Protein AF-A0A8J6GRJ0-F1 (afdb_monomer)

Mean predicted aligned error: 13.6 Å

Radius of gyration: 22.66 Å; Cα contacts (8 Å, |Δi|>4): 301; chains: 1; bounding box: 60×50×74 Å

pLDDT: mean 73.78, std 29.32, range [21.11, 98.75]

Foldseek 3Di:
DVVVLVVLVVVQLVVLLVPQLVCVLCVVPFDFALCPLVVLEPPDDCPPPDLVPLCLVVLVVLLPDDDPVDPVSVSSNSHSVNSSSVSNLVCLVVCLQPLCVSLDPPSSVVLVVSLVVVCVLQVNPLVVVVVVLVVQVPDPFKAKAFEDQDGLSSVSSVCSSSSVSVRDNRRRYTHCVVPAPLVVVVVVCVVVHDQKDKDKDWQDPRSVVSVCVVVVVVVVVPDDDADDDDDDDDHDDDTTIIIIMDRDDDDDDDDDDDDDDDDYDDDDDDDDDDDDPPHRDPSPDDDDDDDD

InterPro domains:
  IPR006545 EYA domain [TIGR01658] (2-214)
  IPR028472 Protein phosphatase EYA [PTHR10190] (2-216)
  IPR038102 EYA domain superfamily [G3DSA:3.40.50.12350] (1-223)
  IPR042577 EYA domain, metazoan [cd02601] (2-213)

Secondary structure (DSSP, 8-state):
-HHHHHHHHHHHHHHHHHHHS-HHHHSTT--SSTTTTGGG------TT--GGGS-HHHHHHHHT---TT-SHHHHHHHHHHHHHHHHHHHHHHHHTT-HHHHH-HHHHHHHHHHHHHHHHHTTTHHHHHHHHHHHHHT-TT---BEEESS-HHHHHHHHHHTTGGGTS-GGGEEE-TTTHHHHHHHHHHHHH-TTSEEEEE-SSHHHHHHHHHHHHHHHTTS-------------------EEEEE-PPPPPP---------------------TTSSTTSSTT----PPP-

Organism: Microtus ochrogaster (NCBI:txid79684)

Nearest PDB structures (foldseek):
  3geb-assembly3_C  TM=9.955E-01  e=3.106E-21  Homo sapiens
  3hb0-assembly4_D  TM=9.958E-01  e=1.038E-20  Homo sapiens
  3hb1-assembly2_B  TM=9.960E-01  e=2.280E-20  Homo sapiens
  7f8h-assembly1_B  TM=9.872E-01  e=2.812E-20  Homo sapiens
  7f8h-assembly2_A  TM=9.787E-01  e=1.349E-20  Homo sapiens

Solvent-accessible surface area (backbone atoms only — not comparable to full-atom values): 17887 Å² total; per-residue (Å²): 110,68,70,60,55,50,53,53,49,50,52,52,24,51,52,45,12,47,76,71,48,47,30,87,76,36,66,94,69,60,50,48,39,68,63,78,46,51,85,50,42,86,80,70,84,61,93,85,56,58,74,94,74,66,49,54,72,60,25,50,63,43,45,78,49,86,47,103,84,54,70,59,35,47,58,55,28,44,22,55,51,17,50,49,40,51,49,38,52,52,50,47,72,70,25,27,87,38,48,50,71,73,57,33,72,75,52,27,54,55,47,55,52,52,52,53,55,49,39,68,73,48,80,40,50,64,63,53,52,50,51,56,43,50,62,39,69,74,35,95,68,33,53,53,38,37,60,39,73,47,53,36,53,55,43,52,30,42,34,38,77,70,60,44,32,76,56,37,57,68,91,33,42,35,21,16,58,89,63,37,62,47,53,49,51,51,54,50,42,67,72,74,37,84,87,49,46,81,42,84,41,64,50,54,69,66,56,54,51,34,44,49,54,60,55,50,64,58,50,77,79,45,88,88,80,66,48,78,87,85,87,89,80,84,82,90,66,82,77,64,46,50,29,44,40,45,67,79,78,90,81,82,90,82,89,88,58,67,63,88,85,90,87,88,87,83,89,83,91,86,89,84,84,83,96,79,82,75,92,78,83,74,89,84,79,79,90,83,83,79,83,136

Sequence (292 aa):
MAVTLGLRMEEMIFNLADTHLFFNDLEECDQVHIDDVSSDDNGQDLSTYSFATDGFHAAASSANLCLPTGVRGGVDWMRKLAFRYRRVKELYNTYKNNVGGLLGPAKRDAWLQLRAEIEGLTDSWLTNALKSLSIISTRSNCVNVLVTTTQLIPALAKILLYSLGGAFPIENIYSATKIGKESCFERIMQRFGRKVVYVVIGDGVEEEQAAKKNLMNKASNTAPLEGQTDSPFSKDSKGWLMAYFFLPSPPEFLSRGDSQCNTSNGGSQKAMGPAWSCDFEQAQTTTLSFPP

Structure (mmCIF, N/CA/C/O backbone):
data_AF-A0A8J6GRJ0-F1
#
_entry.id   AF-A0A8J6GRJ0-F1
#
loop_
_atom_site.group_PDB
_atom_site.id
_atom_site.type_symbol
_atom_site.label_atom_id
_atom_site.label_alt_id
_atom_site.label_comp_id
_atom_site.label_asym_id
_atom_site.label_entity_id
_atom_site.label_seq_id
_atom_site.pdbx_PDB_ins_code
_atom_site.Cartn_x
_atom_site.Cartn_y
_atom_site.Cartn_z
_atom_site.occupancy
_atom_site.B_iso_or_equiv
_atom_site.auth_seq_id
_atom_site.auth_comp_id
_atom_site.auth_asym_id
_atom_site.auth_atom_id
_atom_site.pdbx_PDB_model_num
ATOM 1 N N . MET A 1 1 ? 17.512 13.773 16.485 1.00 77.56 1 MET A N 1
ATOM 2 C CA . MET A 1 1 ? 17.297 12.312 16.576 1.00 77.56 1 MET A CA 1
ATOM 3 C C . MET A 1 1 ? 16.068 11.898 15.775 1.00 77.56 1 MET A C 1
ATOM 5 O O . MET A 1 1 ? 16.252 11.303 14.727 1.00 77.56 1 MET A O 1
ATOM 9 N N . ALA A 1 2 ? 14.851 12.279 16.178 1.00 80.75 2 ALA A N 1
ATOM 10 C CA . ALA A 1 2 ? 13.609 11.879 15.504 1.00 80.75 2 ALA A CA 1
ATOM 11 C C . ALA A 1 2 ? 13.552 12.141 13.993 1.00 80.75 2 ALA A C 1
ATOM 13 O O . ALA A 1 2 ? 13.331 11.209 13.229 1.00 80.75 2 ALA A O 1
ATOM 14 N N . VAL A 1 3 ? 13.839 13.375 13.561 1.00 85.62 3 VAL A N 1
ATOM 15 C CA . VAL A 1 3 ? 13.886 13.754 12.135 1.00 85.62 3 VAL A CA 1
ATOM 16 C C . VAL A 1 3 ? 14.813 12.822 11.341 1.00 85.62 3 VAL A C 1
ATOM 18 O O . VAL A 1 3 ? 14.471 12.382 10.252 1.00 85.62 3 VAL A O 1
ATOM 21 N N . THR A 1 4 ? 15.954 12.438 11.920 1.00 93.88 4 THR A N 1
ATOM 22 C CA . THR A 1 4 ? 16.915 11.504 11.313 1.00 93.88 4 THR A CA 1
ATOM 23 C C . THR A 1 4 ? 16.351 10.087 11.168 1.00 93.88 4 THR A C 1
ATOM 25 O O . THR A 1 4 ? 16.626 9.431 10.168 1.00 93.88 4 THR A O 1
ATOM 28 N N . LEU A 1 5 ? 15.564 9.60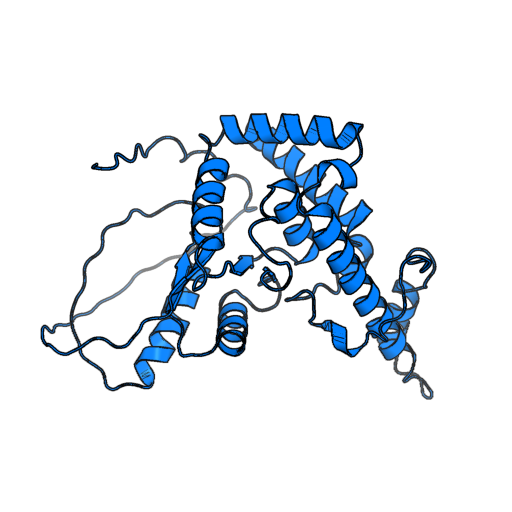1 12.137 1.00 85.31 5 LEU A N 1
ATOM 29 C CA . LEU A 1 5 ? 14.893 8.298 12.030 1.00 85.31 5 LEU A CA 1
ATOM 30 C C . LEU A 1 5 ? 13.742 8.340 11.014 1.00 85.31 5 LEU A C 1
ATOM 32 O O . LEU A 1 5 ? 13.578 7.393 10.249 1.00 85.31 5 LEU A O 1
ATOM 36 N N . GLY A 1 6 ? 12.995 9.448 10.972 1.00 87.19 6 GLY A N 1
ATOM 37 C CA . GLY A 1 6 ? 11.945 9.697 9.984 1.00 87.19 6 GLY A CA 1
ATOM 38 C C . GLY A 1 6 ? 12.484 9.652 8.556 1.00 87.19 6 GLY A C 1
ATOM 39 O O . GLY A 1 6 ? 12.021 8.835 7.768 1.00 87.19 6 GLY A O 1
ATOM 40 N N . LEU A 1 7 ? 13.529 10.437 8.263 1.00 90.12 7 LEU A N 1
ATOM 41 C CA . LEU A 1 7 ? 14.190 10.464 6.951 1.00 90.12 7 LEU A CA 1
ATOM 42 C C . LEU A 1 7 ? 14.753 9.092 6.545 1.00 90.12 7 LEU A C 1
ATOM 44 O O . LEU A 1 7 ? 14.565 8.665 5.412 1.00 90.12 7 LEU A O 1
ATOM 48 N N . ARG A 1 8 ? 15.387 8.358 7.473 1.00 95.81 8 ARG A N 1
ATOM 49 C CA . ARG A 1 8 ? 15.863 6.987 7.203 1.00 95.81 8 ARG A CA 1
ATOM 50 C C . ARG A 1 8 ? 14.713 6.036 6.870 1.00 95.81 8 ARG A C 1
ATOM 52 O O . ARG A 1 8 ? 14.858 5.193 5.994 1.00 95.81 8 ARG A O 1
ATOM 59 N N . MET A 1 9 ? 13.575 6.145 7.557 1.00 96.25 9 MET A N 1
ATOM 60 C CA . MET A 1 9 ? 12.413 5.298 7.271 1.00 96.25 9 MET A CA 1
ATOM 61 C C . MET A 1 9 ? 11.763 5.674 5.937 1.00 96.25 9 MET A C 1
ATOM 63 O O . MET A 1 9 ? 11.415 4.786 5.166 1.00 96.25 9 MET A O 1
ATOM 67 N N . GLU A 1 10 ? 11.647 6.967 5.643 1.00 92.31 10 GLU A N 1
ATOM 68 C CA . GLU A 1 10 ? 11.174 7.493 4.362 1.00 92.31 10 GLU A CA 1
ATOM 69 C C . GLU A 1 10 ? 12.024 6.990 3.187 1.00 92.31 10 GLU A C 1
ATOM 71 O O . GLU A 1 10 ? 11.478 6.431 2.235 1.00 92.31 10 GLU A O 1
ATOM 76 N N . GLU A 1 11 ? 13.353 7.072 3.297 1.00 95.50 11 GLU A N 1
ATOM 77 C CA . GLU A 1 11 ? 14.288 6.509 2.318 1.00 95.50 11 GLU A CA 1
ATOM 78 C C . GLU A 1 11 ? 14.037 5.008 2.102 1.00 95.50 11 GLU A C 1
ATOM 80 O O . GLU A 1 11 ? 13.935 4.554 0.963 1.00 95.50 11 GLU A O 1
ATOM 85 N N . MET A 1 12 ? 13.860 4.226 3.177 1.00 96.38 12 MET A N 1
ATOM 86 C CA . MET A 1 12 ? 13.545 2.796 3.057 1.00 96.38 12 MET A CA 1
ATOM 87 C C . MET A 1 12 ? 12.181 2.528 2.405 1.00 96.38 12 MET A C 1
ATOM 89 O O . MET A 1 12 ? 12.058 1.560 1.653 1.00 96.38 12 MET A O 1
ATOM 93 N N . ILE A 1 13 ? 11.168 3.361 2.672 1.00 96.19 13 ILE A N 1
ATOM 94 C CA . ILE A 1 13 ? 9.824 3.257 2.084 1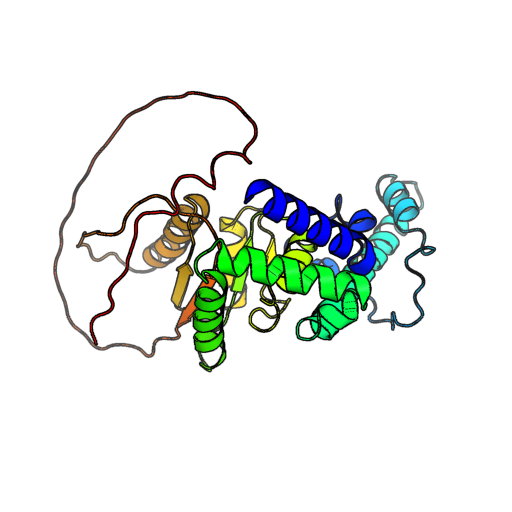.00 96.19 13 ILE A CA 1
ATOM 95 C C . ILE A 1 13 ? 9.890 3.449 0.572 1.00 96.19 13 ILE A C 1
ATOM 97 O O . ILE A 1 13 ? 9.444 2.564 -0.162 1.00 96.19 13 ILE A O 1
ATOM 101 N N . PHE A 1 14 ? 10.466 4.561 0.109 1.00 95.56 14 PHE A N 1
ATOM 102 C CA . PHE A 1 14 ? 10.588 4.836 -1.323 1.00 95.56 14 PHE A CA 1
ATOM 103 C C . PHE A 1 14 ? 11.506 3.820 -2.003 1.00 95.56 14 PHE A C 1
ATOM 105 O O . PHE A 1 14 ? 11.121 3.228 -3.005 1.00 95.56 14 PHE A O 1
ATOM 112 N N . ASN A 1 15 ? 12.644 3.473 -1.393 1.00 97.56 15 ASN A N 1
ATOM 113 C CA . ASN A 1 15 ? 13.550 2.485 -1.970 1.00 97.56 15 ASN A CA 1
ATOM 114 C C . ASN A 1 15 ? 12.907 1.093 -2.136 1.00 97.56 15 ASN A C 1
ATOM 116 O O . ASN A 1 15 ? 13.165 0.424 -3.138 1.00 97.56 15 ASN A O 1
ATOM 120 N N . LEU A 1 16 ? 12.056 0.652 -1.198 1.00 98.06 16 LEU A N 1
ATOM 121 C CA . LEU A 1 16 ? 11.281 -0.587 -1.347 1.00 98.06 16 LEU A CA 1
ATOM 122 C C . LEU A 1 16 ? 10.238 -0.443 -2.466 1.00 98.06 16 LEU A C 1
ATOM 124 O O . LEU A 1 16 ? 10.141 -1.324 -3.324 1.00 98.06 16 LEU A O 1
ATOM 128 N N . ALA A 1 17 ? 9.492 0.665 -2.471 1.00 97.81 17 ALA A N 1
ATOM 129 C CA . ALA A 1 17 ? 8.460 0.961 -3.460 1.00 97.81 17 ALA A CA 1
ATOM 130 C C . ALA A 1 17 ? 9.019 0.959 -4.899 1.00 97.81 17 ALA A C 1
ATOM 132 O O . ALA A 1 17 ? 8.465 0.293 -5.776 1.00 97.81 17 ALA A O 1
ATOM 133 N N . ASP A 1 18 ? 10.162 1.609 -5.117 1.00 96.62 18 ASP A N 1
ATOM 134 C CA . ASP A 1 18 ? 10.867 1.662 -6.398 1.00 96.62 18 ASP A CA 1
ATOM 135 C C . ASP A 1 18 ? 11.445 0.309 -6.811 1.00 96.62 18 ASP A C 1
ATOM 137 O O . ASP A 1 18 ? 11.208 -0.157 -7.924 1.00 96.62 18 ASP A O 1
ATOM 141 N N . THR A 1 19 ? 12.198 -0.336 -5.912 1.00 96.88 19 THR A N 1
ATOM 142 C CA . THR A 1 19 ? 12.963 -1.551 -6.245 1.00 96.88 19 THR A CA 1
ATOM 143 C C . THR A 1 19 ? 12.058 -2.764 -6.472 1.00 96.88 19 THR A C 1
ATOM 145 O O . THR A 1 19 ? 12.403 -3.650 -7.252 1.00 96.88 19 THR A O 1
ATOM 148 N N . HIS A 1 20 ? 10.920 -2.841 -5.771 1.00 97.25 20 HIS A N 1
ATOM 149 C CA . HIS A 1 20 ? 10.102 -4.057 -5.727 1.00 97.25 20 HIS A CA 1
ATOM 150 C C . HIS A 1 20 ? 8.641 -3.866 -6.136 1.00 97.25 20 HIS A C 1
ATOM 152 O O . HIS A 1 20 ? 8.022 -4.841 -6.553 1.00 97.25 20 HIS A O 1
ATOM 158 N N . LEU A 1 21 ? 8.067 -2.666 -6.004 1.00 98.38 21 LEU A N 1
ATOM 159 C CA . LEU A 1 21 ? 6.626 -2.439 -6.193 1.00 98.38 21 LEU A CA 1
ATOM 160 C C . LEU A 1 21 ? 6.299 -1.536 -7.394 1.00 98.38 21 LEU A C 1
ATOM 162 O O . LEU A 1 21 ? 5.180 -1.042 -7.496 1.00 98.38 21 LEU A O 1
ATOM 166 N N . PHE A 1 22 ? 7.254 -1.364 -8.315 1.00 98.19 22 PHE A N 1
ATOM 167 C CA . PHE A 1 22 ? 7.100 -0.614 -9.568 1.00 98.19 22 PHE A CA 1
ATOM 168 C C . PHE A 1 22 ? 6.697 0.858 -9.382 1.00 98.19 22 PHE A C 1
ATOM 170 O O . PHE A 1 22 ? 6.011 1.405 -10.239 1.00 98.19 22 PHE A O 1
ATOM 177 N N . PHE A 1 23 ? 7.101 1.520 -8.291 1.00 97.38 23 PHE A N 1
ATOM 178 C CA . PHE A 1 23 ? 6.638 2.887 -8.014 1.00 97.38 23 PHE A CA 1
ATOM 179 C C . PHE A 1 23 ? 6.967 3.887 -9.139 1.00 97.38 23 PHE A C 1
ATOM 181 O O . PHE A 1 23 ? 6.050 4.555 -9.604 1.00 97.38 23 PHE A O 1
ATOM 188 N N . ASN A 1 24 ? 8.189 3.864 -9.689 1.00 95.56 24 ASN A N 1
ATOM 189 C CA . ASN A 1 24 ? 8.568 4.625 -10.899 1.00 95.56 24 ASN A CA 1
ATOM 190 C C . ASN A 1 24 ? 7.645 4.421 -12.123 1.00 95.56 24 ASN A C 1
ATOM 192 O O . ASN A 1 24 ? 7.542 5.309 -12.964 1.00 95.56 24 ASN A O 1
ATOM 196 N N . ASP A 1 25 ? 6.999 3.258 -12.262 1.00 96.12 25 ASP A N 1
ATOM 197 C CA . ASP A 1 25 ? 6.025 3.014 -13.336 1.00 96.12 25 ASP A CA 1
ATOM 198 C C . ASP A 1 25 ? 4.607 3.451 -12.919 1.00 96.12 25 ASP A C 1
ATOM 200 O O . ASP A 1 25 ? 3.805 3.853 -13.758 1.00 96.12 25 ASP A O 1
ATOM 204 N N . LEU A 1 26 ? 4.273 3.340 -11.631 1.00 97.19 26 LEU A N 1
ATOM 205 C CA . LEU A 1 26 ? 2.904 3.445 -11.123 1.00 97.19 26 LEU A CA 1
ATOM 206 C C . LEU A 1 26 ? 2.531 4.811 -10.526 1.00 97.19 26 LEU A C 1
ATOM 208 O O . LEU A 1 26 ? 1.342 5.063 -10.356 1.00 97.19 26 LEU A O 1
ATOM 212 N N . GLU A 1 27 ? 3.488 5.695 -10.235 1.00 94.31 27 GLU A N 1
ATOM 213 C CA . GLU A 1 27 ? 3.253 6.988 -9.568 1.00 94.31 27 GLU A CA 1
ATOM 214 C C . GLU A 1 27 ? 2.177 7.844 -10.268 1.00 94.31 27 GLU A C 1
ATOM 216 O O . GLU A 1 27 ? 1.188 8.251 -9.652 1.00 94.31 27 GLU A O 1
ATOM 221 N N . GLU A 1 28 ? 2.298 8.064 -11.581 1.00 91.38 28 GLU A N 1
ATOM 222 C CA . GLU A 1 28 ? 1.322 8.867 -12.337 1.00 91.38 28 GLU A CA 1
ATOM 223 C C . GLU A 1 28 ? -0.041 8.157 -12.488 1.00 91.38 28 GLU A C 1
ATOM 225 O O . GLU A 1 28 ? -1.096 8.797 -12.563 1.00 91.38 28 GLU A O 1
ATOM 230 N N . CYS A 1 29 ? -0.053 6.820 -12.467 1.00 94.12 29 CYS A N 1
ATOM 231 C CA . CYS A 1 29 ? -1.238 5.987 -12.691 1.00 94.12 29 CYS A CA 1
ATOM 232 C C . CYS A 1 29 ? -1.758 5.268 -11.428 1.00 94.12 29 CYS A C 1
ATOM 234 O O . CYS A 1 29 ? -2.495 4.288 -11.544 1.00 94.12 29 CYS A O 1
ATOM 236 N N . ASP A 1 30 ? -1.459 5.816 -10.240 1.00 94.44 30 ASP A N 1
ATOM 237 C CA . ASP A 1 30 ? -1.843 5.262 -8.931 1.00 94.44 30 ASP A CA 1
ATOM 238 C C . ASP A 1 30 ? -3.345 4.925 -8.812 1.00 94.44 30 ASP A C 1
ATOM 240 O O . ASP A 1 30 ? -4.201 5.622 -9.371 1.00 94.44 30 ASP A O 1
ATOM 244 N N . GLN A 1 31 ? -3.669 3.871 -8.064 1.00 98.00 31 GLN A N 1
ATOM 245 C CA . GLN A 1 31 ? -5.015 3.304 -7.942 1.00 98.00 31 GLN A CA 1
ATOM 246 C C . GLN A 1 31 ? -5.522 3.388 -6.504 1.00 98.00 31 GLN A C 1
ATOM 248 O O . GLN A 1 31 ? -4.753 3.350 -5.549 1.00 98.00 31 GLN A O 1
ATOM 253 N N . VAL A 1 32 ? -6.842 3.460 -6.329 1.00 98.25 32 VAL A N 1
ATOM 254 C CA . VAL A 1 32 ? -7.454 3.520 -4.992 1.00 98.25 32 VAL A CA 1
ATOM 255 C C . VAL A 1 32 ? -7.374 2.162 -4.294 1.00 98.25 32 VAL A C 1
ATOM 257 O O . VAL A 1 32 ? -7.181 2.103 -3.080 1.00 98.25 32 VAL A O 1
ATOM 260 N N . HIS A 1 33 ? -7.519 1.066 -5.035 1.00 98.69 33 HIS A N 1
ATOM 261 C CA . HIS A 1 33 ? -7.511 -0.299 -4.514 1.00 98.69 33 HIS A CA 1
ATOM 262 C C . HIS A 1 33 ? -6.753 -1.248 -5.451 1.00 98.69 33 HIS A C 1
ATOM 264 O O . HIS A 1 33 ? -6.705 -1.037 -6.661 1.00 98.69 33 HIS A O 1
ATOM 270 N N . ILE A 1 34 ? -6.155 -2.300 -4.882 1.00 98.56 34 ILE A N 1
ATOM 271 C CA . ILE A 1 34 ? -5.234 -3.214 -5.582 1.00 98.56 34 ILE A CA 1
ATOM 272 C C . ILE A 1 34 ? -5.855 -3.914 -6.804 1.00 98.56 34 ILE A C 1
ATOM 274 O O . ILE A 1 34 ? -5.136 -4.262 -7.736 1.00 98.56 34 ILE A O 1
ATOM 278 N N . ASP A 1 35 ? -7.177 -4.108 -6.806 1.00 98.38 35 ASP A N 1
ATOM 279 C CA . ASP A 1 35 ? -7.903 -4.830 -7.853 1.00 98.38 35 ASP A CA 1
ATOM 280 C C . ASP A 1 35 ? -8.638 -3.901 -8.843 1.00 98.38 35 ASP A C 1
ATOM 282 O O . ASP A 1 35 ? -9.345 -4.400 -9.719 1.00 98.38 35 ASP A O 1
ATOM 286 N N . ASP A 1 36 ? -8.474 -2.572 -8.756 1.00 98.31 36 ASP A N 1
ATOM 287 C CA . ASP A 1 36 ? -9.245 -1.595 -9.557 1.00 98.31 36 ASP A CA 1
ATOM 288 C C . ASP A 1 36 ? -9.048 -1.724 -11.079 1.00 98.31 36 ASP A C 1
ATOM 290 O O . ASP A 1 36 ? -9.944 -1.377 -11.845 1.00 98.31 36 ASP A O 1
ATOM 294 N N . VAL A 1 37 ? -7.913 -2.276 -11.516 1.00 97.62 37 VAL A N 1
ATOM 295 C CA . VAL A 1 37 ? -7.572 -2.536 -12.932 1.00 97.62 37 VAL A CA 1
ATOM 296 C C . VAL A 1 37 ? -7.562 -4.031 -13.285 1.00 97.62 37 VAL A C 1
ATOM 298 O O . VAL A 1 37 ? -7.103 -4.426 -14.354 1.00 97.62 37 VAL A O 1
ATOM 301 N N . SER A 1 38 ? -8.050 -4.897 -12.390 1.00 97.00 38 SER A N 1
ATOM 302 C CA . SER A 1 38 ? -7.989 -6.360 -12.567 1.00 97.00 38 SER A CA 1
ATOM 303 C C . SER A 1 38 ? -8.813 -6.893 -13.750 1.00 97.00 38 SER A C 1
ATOM 305 O O . SER A 1 38 ? -8.545 -7.996 -14.222 1.00 97.00 38 SER A O 1
ATOM 307 N N . SER A 1 39 ? -9.768 -6.114 -14.270 1.00 96.94 39 SER A N 1
ATOM 308 C CA . SER A 1 39 ? -10.573 -6.436 -15.460 1.00 96.94 39 SER A CA 1
ATOM 309 C C . SER A 1 39 ? -9.773 -6.554 -16.757 1.00 96.94 39 SER A C 1
ATOM 311 O O . SER A 1 39 ? -10.209 -7.239 -17.682 1.00 96.94 39 SER A O 1
ATOM 313 N N . ASP A 1 40 ? -8.628 -5.880 -16.838 1.00 96.50 40 ASP A N 1
ATOM 314 C CA . ASP A 1 40 ? -7.794 -5.801 -18.041 1.00 96.50 40 ASP A CA 1
ATOM 315 C C . ASP A 1 40 ? -6.688 -6.874 -18.060 1.00 96.50 40 ASP A C 1
ATOM 317 O O . ASP A 1 40 ? -5.993 -7.067 -19.069 1.00 96.50 40 ASP A O 1
ATOM 321 N N . ASP A 1 41 ? -6.554 -7.612 -16.954 1.00 95.88 41 ASP A N 1
ATOM 322 C CA . ASP A 1 41 ? -5.659 -8.751 -16.806 1.00 95.88 41 ASP A CA 1
ATOM 323 C C . ASP A 1 41 ? -6.218 -9.999 -17.514 1.00 95.88 41 ASP A C 1
ATOM 325 O O . ASP A 1 41 ? -7.402 -10.322 -17.428 1.00 95.88 41 ASP A O 1
ATOM 329 N N . ASN A 1 42 ? -5.353 -10.741 -18.205 1.00 95.75 42 ASN A N 1
ATOM 330 C CA . ASN A 1 42 ? -5.709 -11.998 -18.869 1.00 95.75 42 ASN A CA 1
ATOM 331 C C . ASN A 1 42 ? -5.387 -13.249 -18.026 1.00 95.75 42 ASN A C 1
ATOM 333 O O . ASN A 1 42 ? -5.547 -14.366 -18.517 1.00 95.75 42 ASN A O 1
ATOM 337 N N . GLY A 1 43 ? -4.893 -13.079 -16.797 1.00 95.38 43 GLY A N 1
ATOM 338 C CA . GLY A 1 43 ? -4.520 -14.164 -15.892 1.00 95.38 43 GLY A CA 1
ATOM 339 C C . GLY A 1 43 ? -3.246 -14.918 -16.283 1.00 95.38 43 GLY A C 1
ATOM 340 O O . GLY A 1 43 ? -3.000 -15.989 -15.732 1.00 95.38 43 GLY A O 1
ATOM 341 N N . GLN A 1 44 ? -2.431 -14.405 -17.217 1.00 96.25 44 GLN A N 1
ATOM 342 C CA . GLN A 1 44 ? -1.188 -15.081 -17.603 1.00 96.25 44 GLN A CA 1
ATOM 343 C C . GLN A 1 44 ? -0.200 -15.165 -16.432 1.00 96.25 44 GLN A C 1
ATOM 345 O O . GLN A 1 44 ? -0.142 -14.262 -15.590 1.00 96.25 44 GLN A O 1
ATOM 350 N N . ASP A 1 45 ? 0.618 -16.215 -16.402 1.00 95.12 45 ASP A N 1
ATOM 351 C CA . ASP A 1 45 ? 1.726 -16.293 -15.453 1.00 95.12 45 ASP A CA 1
ATOM 352 C C . ASP A 1 45 ? 2.720 -15.139 -15.683 1.00 95.12 45 ASP A C 1
ATOM 354 O O . ASP A 1 45 ? 3.070 -14.809 -16.818 1.00 95.12 45 ASP A O 1
ATOM 358 N N . LEU A 1 46 ? 3.153 -14.515 -14.587 1.00 96.25 46 LEU A N 1
ATOM 359 C CA . LEU A 1 46 ? 4.098 -13.400 -14.583 1.00 96.25 46 LEU A CA 1
ATOM 360 C C . LEU A 1 46 ? 5.501 -13.824 -14.121 1.00 96.25 46 LEU A C 1
ATOM 362 O O . LEU A 1 46 ? 6.400 -12.985 -14.104 1.00 96.25 46 LEU A O 1
ATOM 366 N N . SER A 1 47 ? 5.724 -15.105 -13.789 1.00 92.75 47 SER A N 1
ATOM 367 C CA . SER A 1 47 ? 7.024 -15.603 -13.309 1.00 92.75 47 SER A CA 1
ATOM 368 C C . SER A 1 47 ? 8.176 -15.373 -14.299 1.00 92.75 47 SER A C 1
ATOM 370 O O . SER A 1 47 ? 9.299 -15.090 -13.881 1.00 92.75 47 SER A O 1
ATOM 372 N N . THR A 1 48 ? 7.888 -15.420 -15.605 1.00 94.62 48 THR A N 1
ATOM 373 C CA . THR A 1 48 ? 8.838 -15.159 -16.700 1.00 94.62 48 THR A CA 1
ATOM 374 C C . THR A 1 48 ? 8.568 -13.844 -17.443 1.00 94.62 48 THR A C 1
ATOM 376 O O . THR A 1 48 ? 9.140 -13.613 -18.509 1.00 94.62 48 THR A O 1
ATOM 379 N N . TYR A 1 49 ? 7.675 -12.985 -16.939 1.00 96.94 49 TYR A N 1
ATOM 380 C CA . TYR A 1 49 ? 7.301 -11.740 -17.614 1.00 96.94 49 TYR A CA 1
ATOM 381 C C . TYR A 1 49 ? 8.334 -10.630 -17.364 1.00 96.94 49 TYR A C 1
ATOM 383 O O . TYR A 1 49 ? 8.638 -10.282 -16.223 1.00 96.94 49 TYR A O 1
ATOM 391 N N . SER A 1 50 ? 8.866 -10.040 -18.438 1.00 96.00 50 SER A N 1
ATOM 392 C CA . SER A 1 50 ? 9.927 -9.027 -18.355 1.00 96.00 50 SER A CA 1
ATOM 393 C C . SER A 1 50 ? 9.368 -7.601 -18.300 1.00 96.00 50 SER A C 1
ATOM 395 O O . SER A 1 50 ? 9.332 -6.891 -19.307 1.00 96.00 50 SER A O 1
ATOM 397 N N . PHE A 1 51 ? 8.965 -7.165 -17.103 1.00 96.69 51 PHE A N 1
ATOM 398 C CA . PHE A 1 51 ? 8.448 -5.810 -16.844 1.00 96.69 51 PHE A CA 1
ATOM 399 C C . PHE A 1 51 ? 9.382 -4.691 -17.333 1.00 96.69 51 PHE A C 1
ATOM 401 O O . PHE A 1 51 ? 8.912 -3.702 -17.882 1.00 96.69 51 PHE A O 1
ATOM 408 N N . ALA A 1 52 ? 10.702 -4.863 -17.197 1.00 94.25 52 ALA A N 1
ATOM 409 C CA . ALA A 1 52 ? 11.694 -3.856 -17.586 1.00 94.25 52 ALA A CA 1
ATOM 410 C C . ALA A 1 52 ? 11.773 -3.600 -19.106 1.00 94.25 52 ALA A C 1
ATOM 412 O O . ALA A 1 52 ? 12.345 -2.602 -19.536 1.00 94.25 52 ALA A O 1
ATOM 413 N N . THR A 1 53 ? 11.228 -4.502 -19.930 1.00 95.06 53 THR A N 1
ATOM 414 C CA . THR A 1 53 ? 11.307 -4.436 -21.401 1.00 95.06 53 THR A CA 1
ATOM 415 C C . THR A 1 53 ? 9.941 -4.526 -22.080 1.00 95.06 53 THR A C 1
ATOM 417 O O . THR A 1 53 ? 9.879 -4.670 -23.298 1.00 95.06 53 THR A O 1
ATOM 420 N N . ASP A 1 54 ? 8.838 -4.455 -21.330 1.00 94.44 54 ASP A N 1
ATOM 421 C CA . ASP A 1 54 ? 7.490 -4.612 -21.892 1.00 94.44 54 ASP A CA 1
ATOM 422 C C . ASP A 1 54 ? 6.960 -3.367 -22.625 1.00 94.44 54 ASP A C 1
ATOM 424 O O . ASP A 1 54 ? 5.897 -3.408 -23.251 1.00 94.44 54 ASP A O 1
ATOM 428 N N . GLY A 1 55 ? 7.702 -2.258 -22.577 1.00 92.38 55 GLY A N 1
ATOM 429 C CA . GLY A 1 55 ? 7.355 -1.015 -23.259 1.00 92.38 55 GLY A CA 1
ATOM 430 C C . GLY A 1 55 ? 6.162 -0.283 -22.640 1.00 92.38 55 GLY A C 1
ATOM 431 O O . GLY A 1 55 ? 5.491 0.460 -23.351 1.00 92.38 55 GLY A O 1
ATOM 432 N N . PHE A 1 56 ? 5.877 -0.481 -21.348 1.00 92.69 56 PHE A N 1
ATOM 433 C CA . PHE A 1 56 ? 4.780 0.176 -20.628 1.00 92.69 56 PHE A CA 1
ATOM 434 C C . PHE A 1 56 ? 4.693 1.697 -20.861 1.00 92.69 56 PHE A C 1
ATOM 436 O O . PHE A 1 56 ? 3.655 2.185 -21.305 1.00 92.69 56 PHE A O 1
ATOM 443 N N . HIS A 1 57 ? 5.794 2.433 -20.683 1.00 87.00 57 HIS A N 1
ATOM 444 C CA . HIS A 1 57 ? 5.847 3.891 -20.902 1.00 87.00 57 HIS A CA 1
ATOM 445 C C . HIS A 1 57 ? 5.607 4.313 -22.364 1.00 87.00 57 HIS A C 1
ATOM 447 O O . HIS A 1 57 ? 4.995 5.350 -22.635 1.00 87.00 57 HIS A O 1
ATOM 453 N N .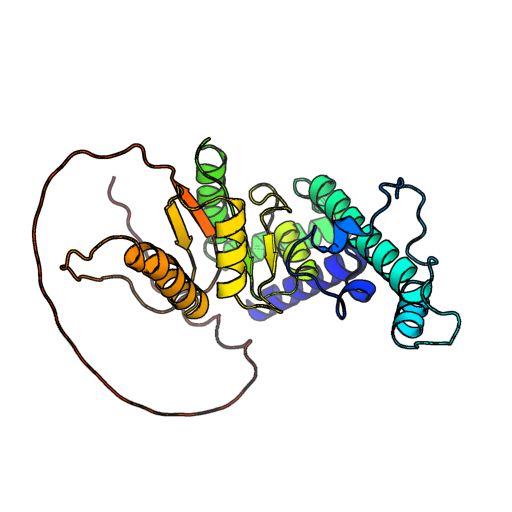 ALA A 1 58 ? 6.025 3.489 -23.330 1.00 79.62 58 ALA A N 1
ATOM 454 C CA . ALA A 1 58 ? 5.743 3.717 -24.751 1.00 79.62 58 ALA A CA 1
ATOM 455 C C . ALA A 1 58 ? 4.263 3.445 -25.089 1.00 79.62 58 ALA A C 1
ATOM 457 O O . ALA A 1 58 ? 3.654 4.162 -25.884 1.00 79.62 58 ALA A O 1
ATOM 458 N N . ALA A 1 59 ? 3.654 2.445 -24.443 1.00 70.50 59 ALA A N 1
ATOM 459 C CA . ALA A 1 59 ? 2.222 2.193 -24.555 1.00 70.50 59 ALA A CA 1
ATOM 460 C C . ALA A 1 59 ? 1.407 3.357 -23.956 1.00 70.50 59 ALA A C 1
ATOM 462 O O . ALA A 1 59 ? 0.458 3.808 -24.598 1.00 70.50 59 ALA A O 1
ATOM 463 N N . ALA A 1 60 ? 1.832 3.915 -22.814 1.00 72.75 60 ALA A N 1
ATOM 464 C CA . ALA A 1 60 ? 1.201 5.071 -22.166 1.00 72.75 60 ALA A CA 1
ATOM 465 C C . ALA A 1 60 ? 1.153 6.304 -23.086 1.00 72.75 60 ALA A C 1
ATOM 467 O O . ALA A 1 60 ? 0.097 6.898 -23.302 1.00 72.75 60 ALA A O 1
ATOM 468 N N . SER A 1 61 ? 2.283 6.646 -23.710 1.00 67.25 61 SER A N 1
ATOM 469 C CA . SER A 1 61 ? 2.359 7.774 -24.650 1.00 67.25 61 SER A CA 1
ATOM 470 C C . SER A 1 61 ? 1.519 7.545 -25.916 1.00 67.25 61 SER A C 1
ATOM 472 O O . SER A 1 61 ? 0.946 8.497 -26.447 1.00 67.25 61 SER A O 1
ATOM 474 N N . SER A 1 62 ? 1.348 6.292 -26.357 1.00 58.84 62 SER A N 1
ATOM 475 C CA . SER A 1 62 ? 0.433 5.942 -27.456 1.00 58.84 62 SER A CA 1
ATOM 476 C C . SER A 1 62 ? -1.057 5.947 -27.071 1.00 58.84 62 SER A C 1
ATOM 478 O O . SER A 1 62 ? -1.904 6.143 -27.941 1.00 58.84 62 SER A O 1
ATOM 480 N N . ALA A 1 63 ? -1.398 5.768 -25.789 1.00 57.88 63 ALA A N 1
ATOM 481 C CA . ALA A 1 63 ? -2.783 5.765 -25.311 1.00 57.88 63 ALA A CA 1
ATOM 482 C C . ALA A 1 63 ? -3.439 7.156 -25.394 1.00 57.88 63 ALA A C 1
ATOM 484 O O . ALA A 1 63 ? -4.642 7.255 -25.630 1.00 57.88 63 ALA A O 1
ATOM 485 N N . ASN A 1 64 ? -2.640 8.223 -25.292 1.00 54.03 64 ASN A N 1
ATOM 486 C CA . ASN A 1 64 ? -3.092 9.610 -25.433 1.00 54.03 64 ASN A CA 1
ATOM 487 C C . ASN A 1 64 ? -3.294 10.059 -26.897 1.00 54.03 64 ASN A C 1
ATOM 489 O O . ASN A 1 64 ? -3.752 11.178 -27.128 1.00 54.03 64 ASN A O 1
ATOM 493 N N . LEU A 1 65 ? -2.946 9.231 -27.894 1.00 47.56 65 LEU A N 1
ATOM 494 C CA . LEU A 1 65 ? -2.910 9.629 -29.304 1.00 47.56 65 LEU A CA 1
ATOM 495 C C . LEU A 1 65 ? -3.892 8.810 -30.160 1.00 47.56 65 LEU A C 1
ATOM 497 O O . LEU A 1 65 ? -3.564 7.762 -30.718 1.00 47.56 65 LEU A O 1
ATOM 501 N N . CYS A 1 66 ? -5.115 9.324 -30.293 1.00 42.84 66 CYS A N 1
ATOM 502 C CA . CYS A 1 66 ? -6.207 8.737 -31.073 1.00 42.84 66 CYS A CA 1
ATOM 503 C C . CYS A 1 66 ? -5.971 8.801 -32.601 1.00 42.84 66 CYS A C 1
ATOM 505 O O . CYS A 1 66 ? -6.572 9.594 -33.325 1.00 42.84 66 CYS A O 1
ATOM 507 N N . LEU A 1 67 ? -5.095 7.930 -33.111 1.00 41.22 67 LEU A N 1
ATOM 508 C CA . LEU A 1 67 ? -4.867 7.728 -34.548 1.00 41.22 67 LEU A CA 1
ATOM 509 C C . LEU A 1 67 ? -5.986 6.901 -35.226 1.00 41.22 67 LEU A C 1
ATOM 511 O O . LEU A 1 67 ? -6.643 6.103 -34.555 1.00 41.22 67 LEU A O 1
ATOM 515 N N . PRO A 1 68 ? -6.171 6.994 -36.565 1.00 40.47 68 PRO A N 1
ATOM 516 C CA . PRO A 1 68 ? -7.333 6.430 -37.280 1.00 40.47 68 PRO A CA 1
ATOM 517 C C . PRO A 1 68 ? -7.461 4.894 -37.293 1.00 40.47 68 PRO A C 1
ATOM 519 O O . PRO A 1 68 ? -8.420 4.355 -37.836 1.00 40.47 68 PRO A O 1
ATOM 522 N N . THR A 1 69 ? -6.498 4.179 -36.710 1.00 48.94 69 THR A N 1
ATOM 523 C CA . THR A 1 69 ? -6.481 2.715 -36.530 1.00 48.94 69 THR A CA 1
ATOM 524 C C . THR A 1 69 ? -6.280 2.312 -35.056 1.00 48.94 69 THR A C 1
ATOM 526 O O . THR A 1 69 ? -6.015 1.148 -34.745 1.00 48.94 69 THR A O 1
ATOM 529 N N . GLY A 1 70 ? -6.343 3.279 -34.134 1.00 49.25 70 GLY A N 1
ATOM 530 C CA . GLY A 1 70 ? -5.761 3.215 -32.793 1.00 49.25 70 GLY A CA 1
ATOM 531 C C . GLY A 1 70 ? -6.732 2.903 -31.655 1.00 49.25 70 GLY A C 1
ATOM 532 O O . GLY A 1 70 ? -6.988 3.762 -30.823 1.00 49.25 70 GLY A O 1
ATOM 533 N N . VAL A 1 71 ? -7.199 1.653 -31.555 1.00 51.44 71 VAL A N 1
ATOM 534 C CA . VAL A 1 71 ? -7.874 1.138 -30.334 1.00 51.44 71 VAL A CA 1
ATOM 535 C C . VAL A 1 71 ? -6.932 0.262 -29.483 1.00 51.44 71 VAL A C 1
ATOM 537 O O . VAL A 1 71 ? -7.189 0.004 -28.313 1.00 51.44 71 VAL A O 1
ATOM 540 N N . ARG A 1 72 ? -5.799 -0.192 -30.042 1.00 58.12 72 ARG A N 1
ATOM 541 C CA . ARG A 1 72 ? -4.916 -1.180 -29.389 1.00 58.12 72 ARG A CA 1
ATOM 542 C C . ARG A 1 72 ? -3.989 -0.613 -28.304 1.00 58.12 72 ARG A C 1
ATOM 544 O O . ARG A 1 72 ? -3.669 -1.355 -27.385 1.00 58.12 72 ARG A O 1
ATOM 551 N N . GLY A 1 73 ? -3.574 0.656 -28.393 1.00 67.56 73 GLY A N 1
ATOM 552 C CA . GLY A 1 73 ? -2.581 1.249 -27.478 1.00 67.56 73 GLY A CA 1
ATOM 553 C C . GLY A 1 73 ? -3.057 1.315 -26.024 1.00 67.56 73 GLY A C 1
ATOM 554 O O . GLY A 1 73 ? -2.396 0.788 -25.135 1.00 67.56 73 GLY A O 1
ATOM 555 N N . GLY A 1 74 ? -4.251 1.873 -25.793 1.00 81.19 74 GLY A N 1
ATOM 556 C CA . GLY A 1 74 ? -4.846 1.950 -24.453 1.00 81.19 74 GLY A CA 1
ATOM 557 C C . GLY A 1 74 ? -5.134 0.577 -23.833 1.00 81.19 74 GLY A C 1
ATOM 558 O O . GLY A 1 74 ? -4.848 0.372 -22.661 1.00 81.19 74 GLY A O 1
ATOM 559 N N . VAL A 1 75 ? -5.625 -0.388 -24.621 1.00 86.19 75 VAL A N 1
ATOM 560 C CA . VAL A 1 75 ? -5.927 -1.752 -24.138 1.00 86.19 75 VAL A CA 1
ATOM 561 C C . VAL A 1 75 ? -4.655 -2.517 -23.745 1.00 86.19 75 VAL A C 1
ATOM 563 O O . VAL A 1 75 ? -4.640 -3.219 -22.737 1.00 86.19 75 VAL A O 1
ATOM 566 N N . ASP A 1 76 ? -3.575 -2.381 -24.518 1.00 88.81 76 ASP A N 1
ATOM 567 C CA . ASP A 1 76 ? -2.277 -2.980 -24.183 1.00 88.81 76 ASP A CA 1
ATOM 568 C C . ASP A 1 76 ? -1.651 -2.319 -22.941 1.00 88.81 76 ASP A C 1
ATOM 570 O O . ASP A 1 76 ? -1.134 -3.011 -22.064 1.00 88.81 76 ASP A O 1
ATOM 574 N N . TRP A 1 77 ? -1.764 -0.992 -22.813 1.00 92.62 77 TRP A N 1
ATOM 575 C CA . TRP A 1 77 ? -1.311 -0.270 -21.623 1.00 92.62 77 TRP A CA 1
ATOM 576 C C . TRP A 1 77 ? -2.080 -0.675 -20.353 1.00 92.62 77 TRP A C 1
ATOM 578 O O . TRP A 1 77 ? -1.449 -1.034 -19.359 1.00 92.62 77 TRP A O 1
ATOM 588 N N . MET A 1 78 ? -3.418 -0.708 -20.399 1.00 95.19 78 MET A N 1
ATOM 589 C CA . MET A 1 78 ? -4.268 -1.130 -19.273 1.00 95.19 78 MET A CA 1
ATOM 590 C C . MET A 1 78 ? -3.932 -2.548 -18.796 1.00 95.19 78 MET A C 1
ATOM 592 O O . MET A 1 78 ? -3.821 -2.795 -17.597 1.00 95.19 78 MET A O 1
ATOM 596 N N . ARG A 1 79 ? -3.668 -3.477 -19.722 1.00 95.44 79 ARG A N 1
ATOM 597 C CA . ARG A 1 79 ? -3.224 -4.833 -19.373 1.00 95.44 79 ARG A CA 1
ATOM 598 C C . ARG A 1 79 ? -1.871 -4.844 -18.655 1.00 95.44 79 ARG A C 1
ATOM 600 O O . ARG A 1 79 ? -1.701 -5.553 -17.666 1.00 95.44 79 ARG A O 1
ATOM 607 N N . LYS A 1 80 ? -0.901 -4.055 -19.125 1.00 96.88 80 LYS A N 1
ATOM 608 C CA . LYS A 1 80 ? 0.431 -3.940 -18.498 1.00 96.88 80 LYS A CA 1
ATOM 609 C C . LYS A 1 80 ? 0.395 -3.234 -17.140 1.00 96.88 80 LYS A C 1
ATOM 611 O O . LYS A 1 80 ? 1.237 -3.526 -16.288 1.00 96.88 80 LYS A O 1
ATOM 616 N N . LEU A 1 81 ? -0.577 -2.343 -16.934 1.00 97.56 81 LEU A N 1
ATOM 617 C CA . LEU A 1 81 ? -0.905 -1.747 -15.640 1.00 97.56 81 LEU A CA 1
ATOM 618 C C . LEU A 1 81 ? -1.461 -2.813 -14.682 1.00 97.56 81 LEU A C 1
ATOM 620 O O . LEU A 1 81 ? -0.960 -2.964 -13.567 1.00 97.56 81 LEU A O 1
ATOM 624 N N . ALA A 1 82 ? -2.425 -3.614 -15.145 1.00 98.19 82 ALA A N 1
ATOM 625 C CA . ALA A 1 82 ? -3.005 -4.713 -14.377 1.00 98.19 82 ALA A CA 1
ATOM 626 C C . ALA A 1 82 ? -1.952 -5.749 -13.944 1.00 98.19 82 ALA A C 1
ATOM 628 O O . ALA A 1 82 ? -1.892 -6.108 -12.767 1.00 98.19 82 ALA A O 1
ATOM 629 N N . PHE A 1 83 ? -1.035 -6.133 -14.842 1.00 98.44 83 PHE A N 1
ATOM 630 C CA . PHE A 1 83 ? 0.078 -7.033 -14.513 1.00 98.44 83 PHE A CA 1
ATOM 631 C C . PHE A 1 83 ? 0.977 -6.501 -13.392 1.00 98.44 83 PHE A C 1
ATOM 633 O O . PHE A 1 83 ? 1.398 -7.274 -12.531 1.00 98.44 83 PHE A O 1
ATOM 640 N N . ARG A 1 84 ? 1.271 -5.193 -13.368 1.00 98.56 84 ARG A N 1
ATOM 641 C CA . ARG A 1 84 ? 2.071 -4.576 -12.297 1.00 98.56 84 ARG A CA 1
ATOM 642 C C . ARG A 1 84 ? 1.339 -4.648 -10.962 1.00 98.56 84 ARG A C 1
ATOM 644 O O . ARG A 1 84 ? 1.920 -5.119 -9.987 1.00 98.56 84 ARG A O 1
ATOM 651 N N . TYR A 1 85 ? 0.056 -4.291 -10.924 1.00 98.69 85 TYR A N 1
ATOM 652 C CA . TYR A 1 85 ? -0.742 -4.375 -9.697 1.00 98.69 85 TYR A CA 1
ATOM 653 C C . TYR A 1 85 ? -0.946 -5.814 -9.203 1.00 98.69 85 TYR A C 1
ATOM 655 O O . TYR A 1 85 ? -0.778 -6.075 -8.009 1.00 98.69 85 TYR A O 1
ATOM 663 N N . ARG A 1 86 ? -1.181 -6.786 -10.094 1.00 98.50 86 ARG A N 1
ATOM 664 C CA . ARG A 1 86 ? -1.194 -8.206 -9.712 1.00 98.50 86 ARG A CA 1
ATOM 665 C C . ARG A 1 86 ? 0.167 -8.667 -9.194 1.00 98.50 86 ARG A C 1
ATOM 667 O O . ARG A 1 86 ? 0.220 -9.354 -8.175 1.00 98.50 86 ARG A O 1
ATOM 674 N N . ARG A 1 87 ? 1.275 -8.244 -9.807 1.00 98.44 87 ARG A N 1
ATOM 675 C CA . ARG A 1 87 ? 2.616 -8.595 -9.321 1.00 98.44 87 ARG A CA 1
ATOM 676 C C . ARG A 1 87 ? 2.921 -7.979 -7.951 1.00 98.44 87 ARG A C 1
ATOM 678 O O . ARG A 1 87 ? 3.486 -8.656 -7.095 1.00 98.44 87 ARG A O 1
ATOM 685 N N . VAL A 1 88 ? 2.483 -6.745 -7.698 1.00 98.75 88 VAL A N 1
ATOM 686 C CA . VAL A 1 88 ? 2.497 -6.122 -6.360 1.00 98.75 88 VAL A CA 1
ATOM 687 C C . VAL A 1 88 ? 1.677 -6.954 -5.368 1.00 98.75 88 VAL A C 1
ATOM 689 O O . VAL A 1 88 ? 2.144 -7.214 -4.257 1.00 98.75 88 VAL A O 1
ATOM 692 N N . LYS A 1 89 ? 0.498 -7.443 -5.774 1.00 98.62 89 LYS A N 1
ATOM 693 C CA . LYS A 1 89 ? -0.372 -8.306 -4.958 1.00 98.62 89 LYS A CA 1
ATOM 694 C C . LYS A 1 89 ? 0.286 -9.640 -4.588 1.00 98.62 89 LYS A C 1
ATOM 696 O O . LYS A 1 89 ? 0.192 -10.074 -3.436 1.00 98.62 89 LYS A O 1
ATOM 701 N N . GLU A 1 90 ? 0.983 -10.269 -5.533 1.00 98.31 90 GLU A N 1
ATOM 702 C CA . GLU A 1 90 ? 1.780 -11.486 -5.325 1.00 98.31 90 GLU A CA 1
ATOM 703 C C . GLU A 1 90 ? 2.945 -11.242 -4.353 1.00 98.31 90 GLU A C 1
ATOM 705 O O . GLU A 1 90 ? 3.108 -11.984 -3.380 1.00 98.31 90 GLU A O 1
ATOM 710 N N . LEU A 1 91 ? 3.735 -10.185 -4.580 1.00 98.31 91 LEU A N 1
ATOM 711 C CA . LEU A 1 91 ? 4.884 -9.831 -3.743 1.00 98.31 91 LEU A CA 1
ATOM 712 C C . LEU A 1 91 ? 4.455 -9.506 -2.311 1.00 98.31 91 LEU A C 1
ATOM 714 O O . LEU A 1 91 ? 5.018 -10.051 -1.362 1.00 98.31 91 LEU A O 1
ATOM 718 N N . TYR A 1 92 ? 3.415 -8.692 -2.137 1.00 98.75 92 TYR A N 1
ATOM 719 C CA . TYR A 1 92 ? 2.877 -8.385 -0.817 1.00 98.75 92 TYR A CA 1
ATOM 720 C C . TYR A 1 92 ? 2.436 -9.654 -0.083 1.00 98.75 92 TYR A C 1
ATOM 722 O O . TYR A 1 92 ? 2.850 -9.887 1.050 1.00 98.75 92 TYR A O 1
ATOM 730 N N . ASN A 1 93 ? 1.637 -10.517 -0.721 1.00 98.50 93 ASN A N 1
ATOM 731 C CA . ASN A 1 93 ? 1.160 -11.740 -0.073 1.00 98.50 93 ASN A CA 1
ATOM 732 C C . ASN A 1 93 ? 2.288 -12.730 0.253 1.00 98.50 93 ASN A C 1
ATOM 734 O O . ASN A 1 93 ? 2.211 -13.398 1.284 1.00 98.50 93 ASN A O 1
ATOM 738 N N . THR A 1 94 ? 3.342 -12.769 -0.564 1.00 98.25 94 THR A N 1
ATOM 739 C CA . THR A 1 94 ? 4.544 -13.585 -0.330 1.00 98.25 94 THR A CA 1
ATOM 740 C C . THR A 1 94 ? 5.377 -13.060 0.845 1.00 98.25 94 THR A C 1
ATOM 742 O O . THR A 1 94 ? 5.850 -13.841 1.670 1.00 98.25 94 THR A O 1
ATOM 745 N N . TYR A 1 95 ? 5.552 -11.738 0.950 1.00 98.38 95 TYR A N 1
ATOM 746 C CA . TYR A 1 95 ? 6.531 -11.128 1.856 1.00 98.38 95 TYR A CA 1
ATOM 747 C C . TYR A 1 95 ? 5.944 -10.400 3.074 1.00 98.38 95 TYR A C 1
ATOM 749 O O . TYR A 1 95 ? 6.715 -10.010 3.948 1.00 98.38 95 TYR A O 1
ATOM 757 N N . LYS A 1 96 ? 4.616 -10.280 3.224 1.00 97.50 96 LYS A N 1
ATOM 758 C CA . LYS A 1 96 ? 3.966 -9.611 4.377 1.00 97.50 96 LYS A CA 1
ATOM 759 C C . LYS A 1 96 ? 4.374 -10.133 5.759 1.00 97.50 96 LYS A C 1
ATOM 761 O O . LYS A 1 96 ? 4.361 -9.368 6.716 1.00 97.50 96 LYS A O 1
ATOM 766 N N . ASN A 1 97 ? 4.798 -11.396 5.838 1.00 96.44 97 ASN A N 1
ATOM 767 C CA . ASN A 1 97 ? 5.323 -12.035 7.052 1.00 96.44 97 ASN A CA 1
ATOM 768 C C . ASN A 1 97 ? 6.849 -12.294 6.998 1.00 96.44 97 ASN A C 1
ATOM 770 O O . ASN A 1 97 ? 7.399 -12.916 7.902 1.00 96.44 97 ASN A O 1
ATOM 774 N N . ASN A 1 98 ? 7.542 -11.855 5.939 1.00 96.19 98 ASN A N 1
ATOM 775 C CA . ASN A 1 98 ? 8.973 -12.095 5.704 1.00 96.19 98 ASN A CA 1
ATOM 776 C C . ASN A 1 98 ? 9.646 -10.919 4.960 1.00 96.19 98 ASN A C 1
ATOM 778 O O . ASN A 1 98 ? 10.364 -11.101 3.977 1.00 96.19 98 ASN A O 1
ATOM 782 N N . VAL A 1 99 ? 9.417 -9.687 5.418 1.00 96.81 99 VAL A N 1
ATOM 783 C CA . VAL A 1 99 ? 9.894 -8.462 4.743 1.00 96.81 99 VAL A CA 1
ATOM 784 C C . VAL A 1 99 ? 11.425 -8.405 4.648 1.00 96.81 99 VAL A C 1
ATOM 786 O O . VAL A 1 99 ? 11.970 -7.963 3.640 1.00 96.81 99 VAL A O 1
ATOM 789 N N . GLY A 1 100 ? 12.140 -8.969 5.628 1.00 96.69 100 GLY A N 1
ATOM 790 C CA . GLY A 1 100 ? 13.597 -9.125 5.562 1.00 96.69 100 GLY A CA 1
ATOM 791 C C . GLY A 1 100 ? 14.088 -10.026 4.417 1.00 96.69 100 GLY A C 1
ATOM 792 O O . GLY A 1 100 ? 15.227 -9.880 3.982 1.00 96.69 100 GLY A O 1
ATOM 793 N N . GLY A 1 101 ? 13.246 -10.934 3.908 1.00 96.62 101 GLY A N 1
ATOM 794 C CA . GLY A 1 101 ? 13.524 -11.728 2.709 1.00 96.62 101 GLY A CA 1
ATOM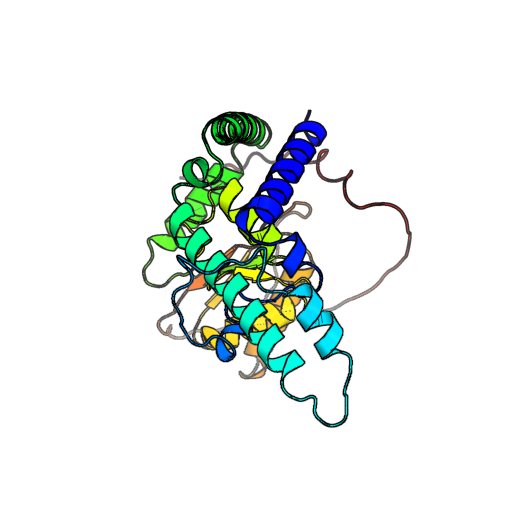 795 C C . GLY A 1 101 ? 13.328 -10.956 1.399 1.00 96.62 101 GLY A C 1
ATOM 796 O O . GLY A 1 101 ? 13.992 -11.276 0.419 1.00 96.62 101 GLY A O 1
ATOM 797 N N . LEU A 1 102 ? 12.465 -9.932 1.387 1.00 96.50 102 LEU A N 1
ATOM 798 C CA . LEU A 1 102 ? 12.284 -9.022 0.247 1.00 96.50 102 LEU A CA 1
ATOM 799 C C . LEU A 1 102 ? 13.441 -8.019 0.151 1.00 96.50 102 LEU A C 1
ATOM 801 O O . LEU A 1 102 ? 14.000 -7.816 -0.921 1.00 96.50 102 LEU A O 1
ATOM 805 N N . LEU A 1 103 ? 13.819 -7.430 1.291 1.00 96.56 103 LEU A N 1
ATOM 806 C CA . LEU A 1 103 ? 14.885 -6.427 1.396 1.00 96.56 103 LEU A CA 1
ATOM 807 C C . LEU A 1 103 ? 16.291 -6.982 1.100 1.00 96.56 103 LEU A C 1
ATOM 809 O O . LEU A 1 103 ? 17.173 -6.238 0.670 1.00 96.56 103 LEU A O 1
ATOM 813 N N . GLY A 1 104 ? 16.514 -8.271 1.367 1.00 95.25 104 GLY A N 1
ATOM 814 C CA . GLY A 1 104 ? 17.838 -8.894 1.351 1.00 95.25 104 GLY A CA 1
ATOM 815 C C . GLY A 1 104 ? 18.685 -8.561 2.596 1.00 95.25 104 GLY A C 1
ATOM 816 O O . GLY A 1 104 ? 18.337 -7.659 3.362 1.00 95.25 104 GLY A O 1
ATOM 817 N N . PRO A 1 105 ? 19.804 -9.280 2.831 1.00 92.88 105 PRO A N 1
ATOM 818 C CA . PRO A 1 105 ? 20.486 -9.291 4.132 1.00 92.88 105 PRO A CA 1
ATOM 819 C C . PRO A 1 105 ? 20.936 -7.912 4.638 1.00 92.88 105 PRO A C 1
ATOM 821 O O . PRO A 1 105 ? 20.559 -7.509 5.733 1.00 92.88 105 PRO A O 1
ATOM 824 N N . ALA A 1 106 ? 21.664 -7.141 3.823 1.00 92.50 106 ALA A N 1
ATOM 825 C CA . ALA A 1 106 ? 22.221 -5.857 4.257 1.00 92.50 106 ALA A CA 1
ATOM 826 C C . ALA A 1 106 ? 21.141 -4.812 4.607 1.00 92.50 106 ALA A C 1
ATOM 828 O O . ALA A 1 106 ? 21.242 -4.123 5.621 1.00 92.50 106 ALA A O 1
ATOM 829 N N . LYS A 1 107 ? 20.076 -4.711 3.796 1.00 95.56 107 LYS A N 1
ATOM 830 C CA . LYS A 1 107 ? 18.954 -3.795 4.068 1.00 95.56 107 LYS A CA 1
ATOM 831 C C . LYS A 1 107 ? 18.081 -4.288 5.226 1.00 95.56 107 LYS A C 1
ATOM 833 O O . LYS A 1 107 ? 17.533 -3.465 5.952 1.00 95.56 107 LYS A O 1
ATOM 838 N N . ARG A 1 108 ? 17.960 -5.607 5.425 1.00 97.50 108 ARG A N 1
ATOM 839 C CA . ARG A 1 108 ? 17.233 -6.208 6.554 1.00 97.50 108 ARG A CA 1
ATOM 840 C C . ARG A 1 108 ? 17.829 -5.793 7.898 1.00 97.50 108 ARG A C 1
ATOM 842 O O . ARG A 1 108 ? 17.063 -5.441 8.788 1.00 97.50 108 ARG A O 1
ATOM 849 N N . ASP A 1 109 ? 19.148 -5.827 8.054 1.00 97.56 109 ASP A N 1
ATOM 850 C CA . ASP A 1 109 ? 19.774 -5.508 9.343 1.00 97.56 109 ASP A CA 1
ATOM 851 C C . ASP A 1 109 ? 19.636 -4.011 9.670 1.00 97.56 109 ASP A C 1
ATOM 853 O O . ASP A 1 109 ? 19.218 -3.651 10.773 1.00 97.56 109 ASP A O 1
ATOM 857 N N . ALA A 1 110 ? 19.848 -3.140 8.675 1.00 97.44 110 ALA A N 1
ATOM 858 C CA . ALA A 1 110 ? 19.597 -1.702 8.795 1.00 97.44 110 ALA A CA 1
ATOM 859 C C . ALA A 1 110 ? 18.123 -1.378 9.116 1.00 97.44 110 ALA A C 1
ATOM 861 O O . ALA A 1 110 ? 17.849 -0.510 9.948 1.00 97.44 110 ALA A O 1
ATOM 862 N N . TRP A 1 111 ? 17.177 -2.102 8.502 1.00 98.12 111 TRP A N 1
ATOM 863 C CA . TRP A 1 111 ? 15.747 -2.013 8.807 1.00 98.12 111 TRP A CA 1
ATOM 864 C C . TRP A 1 111 ? 15.455 -2.409 10.253 1.00 98.12 111 TRP A C 1
ATOM 866 O O . TRP A 1 111 ? 14.833 -1.636 10.974 1.00 98.12 111 TRP A O 1
ATOM 876 N N . LEU A 1 112 ? 15.923 -3.574 10.710 1.00 98.00 112 LEU A N 1
ATOM 877 C CA . LEU A 1 112 ? 15.669 -4.052 12.073 1.00 98.00 112 LEU A CA 1
ATOM 878 C C . LEU A 1 112 ? 16.243 -3.103 13.135 1.00 98.00 112 LEU A C 1
ATOM 880 O O . LEU A 1 112 ? 15.560 -2.818 14.119 1.00 98.00 112 LEU A O 1
ATOM 884 N N . GLN A 1 113 ? 17.440 -2.552 12.909 1.00 98.06 113 GLN A N 1
ATOM 885 C CA . GLN A 1 113 ? 18.015 -1.529 13.784 1.00 98.06 113 GLN A CA 1
ATOM 886 C C . GLN A 1 113 ? 17.149 -0.259 13.813 1.00 98.06 113 GLN A C 1
ATOM 888 O O . GLN A 1 113 ? 16.767 0.202 14.887 1.00 98.06 113 GLN A O 1
ATOM 893 N N . LEU A 1 114 ? 16.789 0.286 12.646 1.00 96.75 114 LEU A N 1
ATOM 894 C CA . LEU A 1 114 ? 15.942 1.479 12.543 1.00 96.75 114 LEU A CA 1
ATOM 895 C C . LEU A 1 114 ? 14.576 1.276 13.219 1.00 96.75 114 LEU A C 1
ATOM 897 O O . LEU A 1 114 ? 14.057 2.180 13.870 1.00 96.75 114 LEU A O 1
ATOM 901 N N . ARG A 1 115 ? 13.996 0.079 13.092 1.00 97.38 115 ARG A N 1
ATOM 902 C CA . ARG A 1 115 ? 12.727 -0.291 13.730 1.00 97.38 115 ARG A CA 1
ATOM 903 C C . ARG A 1 115 ? 12.848 -0.309 15.252 1.00 97.38 115 ARG A C 1
ATOM 905 O O . ARG A 1 115 ? 11.962 0.229 15.906 1.00 97.38 115 ARG A O 1
ATOM 912 N N . ALA A 1 116 ? 13.936 -0.849 15.803 1.00 97.81 116 ALA A N 1
ATOM 913 C CA . ALA A 1 116 ? 14.198 -0.824 17.243 1.00 97.81 116 ALA A CA 1
ATOM 914 C C . ALA A 1 116 ? 14.415 0.607 17.777 1.00 97.81 116 ALA A C 1
ATOM 916 O O . ALA A 1 116 ? 13.874 0.961 18.822 1.00 97.81 116 ALA A O 1
ATOM 917 N N . GLU A 1 117 ? 15.146 1.448 17.037 1.00 96.50 117 GLU A N 1
ATOM 918 C CA . GLU A 1 117 ? 15.353 2.864 17.378 1.00 96.50 117 GLU A CA 1
ATOM 919 C C . GLU A 1 117 ? 14.032 3.658 17.371 1.00 96.50 117 GLU A C 1
ATOM 921 O O . GLU A 1 117 ? 13.787 4.452 18.277 1.00 96.50 117 GLU A O 1
ATOM 926 N N . ILE A 1 118 ? 13.150 3.417 16.392 1.00 92.88 118 ILE A N 1
ATOM 927 C CA . ILE A 1 118 ? 11.811 4.031 16.336 1.00 92.88 118 ILE A CA 1
ATOM 928 C C . ILE A 1 118 ? 10.916 3.531 17.477 1.00 92.88 118 ILE A C 1
ATOM 930 O O . ILE A 1 118 ? 10.225 4.336 18.096 1.00 92.88 118 ILE A O 1
ATOM 934 N N . GLU A 1 119 ? 10.925 2.232 17.784 1.00 90.75 119 GLU A N 1
ATOM 935 C CA . GLU A 1 119 ? 10.096 1.659 18.855 1.00 90.75 119 GLU A CA 1
ATOM 936 C C . GLU A 1 119 ? 10.469 2.236 20.231 1.00 90.75 119 GLU A C 1
ATOM 938 O O . GLU A 1 119 ? 9.587 2.574 21.021 1.00 90.75 119 GLU A O 1
ATOM 943 N N . GLY A 1 120 ? 11.773 2.415 20.484 1.00 92.12 120 GLY A N 1
ATOM 944 C CA . GLY A 1 120 ? 12.288 3.056 21.696 1.00 92.12 120 GLY A CA 1
ATOM 945 C C . GLY A 1 120 ? 12.042 4.568 21.757 1.00 92.12 120 GLY A C 1
ATOM 946 O O . GLY A 1 120 ? 11.889 5.106 22.845 1.00 92.12 120 GLY A O 1
ATOM 947 N N . LEU A 1 121 ? 11.967 5.256 20.611 1.00 91.12 121 LEU A N 1
ATOM 948 C CA . LEU A 1 121 ? 11.631 6.686 20.549 1.00 91.12 121 LEU A CA 1
ATOM 949 C C . LEU A 1 121 ? 10.125 6.961 20.713 1.00 91.12 121 LEU A C 1
ATOM 951 O O . LEU A 1 121 ? 9.743 8.070 21.071 1.00 91.12 121 LEU A O 1
ATOM 955 N N . THR A 1 122 ? 9.275 5.981 20.400 1.00 87.50 122 THR A N 1
ATOM 956 C CA . THR A 1 122 ? 7.806 6.123 20.359 1.00 87.50 122 THR A CA 1
ATOM 957 C C . THR A 1 122 ? 7.099 5.377 21.493 1.00 87.50 122 THR A C 1
ATOM 959 O O . THR A 1 122 ? 5.922 5.046 21.364 1.00 87.50 122 THR A O 1
ATOM 962 N N . ASP A 1 123 ? 7.812 5.070 22.582 1.00 91.69 123 ASP A N 1
ATOM 963 C CA . ASP A 1 123 ? 7.293 4.379 23.774 1.00 91.69 123 ASP A CA 1
ATOM 964 C C . ASP A 1 123 ? 6.445 3.131 23.446 1.00 91.69 123 ASP A C 1
ATOM 966 O O . ASP A 1 123 ? 5.391 2.863 24.027 1.00 91.69 123 ASP A O 1
ATOM 970 N N . SER A 1 124 ? 6.924 2.331 22.486 1.00 89.25 124 SER A N 1
ATOM 971 C CA . SER A 1 124 ? 6.251 1.119 21.991 1.00 89.25 124 SER A CA 1
ATOM 972 C C . SER A 1 124 ? 4.855 1.334 21.369 1.00 89.25 124 SER A C 1
ATOM 974 O O . SER A 1 124 ? 4.024 0.416 21.367 1.00 89.25 124 SER A O 1
ATOM 976 N N . TRP A 1 125 ? 4.580 2.528 20.820 1.00 91.44 125 TRP A N 1
ATOM 977 C CA . TRP A 1 125 ? 3.322 2.875 20.135 1.00 91.44 125 TRP A CA 1
ATOM 978 C C . TRP A 1 125 ? 2.862 1.785 19.161 1.00 91.44 125 TRP A C 1
ATOM 980 O O . TRP A 1 125 ? 1.716 1.328 19.203 1.00 91.44 125 TRP A O 1
ATOM 990 N N . LEU A 1 126 ? 3.767 1.328 18.294 1.00 86.31 126 LEU A N 1
ATOM 991 C CA . LEU A 1 126 ? 3.425 0.377 17.247 1.00 86.31 126 LEU A CA 1
ATOM 992 C C . LEU A 1 126 ? 3.230 -1.043 17.778 1.00 86.31 126 LEU A C 1
ATOM 994 O O . LEU A 1 126 ? 2.309 -1.718 17.326 1.00 86.31 126 LEU A O 1
ATOM 998 N N . THR A 1 127 ? 4.024 -1.501 18.748 1.00 87.81 127 THR A N 1
ATOM 999 C CA . THR A 1 127 ? 3.755 -2.764 19.453 1.00 87.81 127 THR A CA 1
ATOM 1000 C C . THR A 1 127 ? 2.354 -2.759 20.063 1.00 87.81 127 THR A C 1
ATOM 1002 O O . THR A 1 127 ? 1.649 -3.767 20.000 1.00 87.81 127 THR A O 1
ATOM 1005 N N . ASN A 1 128 ? 1.906 -1.628 20.613 1.00 87.06 128 ASN A N 1
ATOM 1006 C CA . ASN A 1 128 ? 0.559 -1.504 21.165 1.00 87.06 128 ASN A CA 1
ATOM 1007 C C . ASN A 1 128 ? -0.522 -1.494 20.067 1.00 87.06 128 ASN A C 1
ATOM 1009 O O . ASN A 1 128 ? -1.508 -2.222 20.190 1.00 87.06 128 ASN A O 1
ATOM 1013 N N . ALA A 1 129 ? -0.304 -0.798 18.946 1.00 88.25 129 ALA A N 1
ATOM 1014 C CA . ALA A 1 129 ? -1.190 -0.872 17.779 1.00 88.25 129 ALA A CA 1
ATOM 1015 C C . ALA A 1 129 ? -1.284 -2.300 17.192 1.00 88.25 129 ALA A C 1
ATOM 1017 O O . ALA A 1 129 ? -2.378 -2.773 16.881 1.00 88.25 129 ALA A O 1
ATOM 1018 N N . LEU A 1 130 ? -0.162 -3.024 17.107 1.00 88.38 130 LEU A N 1
ATOM 1019 C CA . LEU A 1 130 ? -0.089 -4.412 16.634 1.00 88.38 130 LEU A CA 1
ATOM 1020 C C . LEU A 1 130 ? -0.809 -5.400 17.566 1.00 88.38 130 LEU A C 1
ATOM 1022 O O . LEU A 1 130 ? -1.453 -6.330 17.077 1.00 88.38 130 LEU A O 1
ATOM 1026 N N . LYS A 1 131 ? -0.767 -5.198 18.892 1.00 92.81 131 LYS A N 1
ATOM 1027 C CA . LYS A 1 131 ? -1.578 -5.983 19.845 1.00 92.81 131 LYS A CA 1
ATOM 1028 C C . LYS A 1 131 ? -3.071 -5.802 19.562 1.00 92.81 131 LYS A C 1
ATOM 1030 O O . LYS A 1 131 ? -3.780 -6.794 19.404 1.00 92.81 131 LYS A O 1
ATOM 1035 N N . SER A 1 132 ? -3.527 -4.556 19.427 1.00 92.62 132 SER A N 1
ATOM 1036 C CA . SER A 1 132 ? -4.918 -4.232 19.084 1.00 92.62 132 SER A CA 1
ATOM 1037 C C . SER A 1 132 ? -5.334 -4.860 17.747 1.00 92.62 132 SER A C 1
ATOM 1039 O O . SER A 1 132 ? -6.358 -5.539 17.685 1.00 92.62 132 SER A O 1
ATOM 1041 N N . LEU A 1 133 ? -4.489 -4.747 16.713 1.00 92.06 133 LEU A N 1
ATOM 1042 C CA . LEU A 1 133 ? -4.669 -5.392 15.403 1.00 92.06 133 LEU A CA 1
ATOM 1043 C C . LEU A 1 133 ? -4.819 -6.914 15.476 1.00 92.06 133 LEU A C 1
ATOM 1045 O O . LEU A 1 133 ? -5.668 -7.501 14.797 1.00 92.06 133 LEU A O 1
ATOM 1049 N N . SER A 1 134 ? -3.987 -7.556 16.292 1.00 92.00 134 SER A N 1
ATOM 1050 C CA . SER A 1 134 ? -4.000 -9.003 16.488 1.00 92.00 134 SER A CA 1
ATOM 1051 C C . SER A 1 134 ? -5.292 -9.464 17.173 1.00 92.00 134 SER A C 1
ATOM 1053 O O . SER A 1 134 ? -5.928 -10.413 16.719 1.00 92.00 134 SER A O 1
ATOM 1055 N N . ILE A 1 135 ? -5.757 -8.731 18.193 1.00 91.75 135 ILE A N 1
ATOM 1056 C CA . ILE A 1 135 ? -7.021 -9.010 18.901 1.00 91.75 135 ILE A CA 1
ATOM 1057 C C . ILE A 1 135 ? -8.244 -8.895 17.970 1.00 91.75 135 ILE A C 1
ATOM 1059 O O . ILE A 1 135 ? -9.218 -9.620 18.152 1.00 91.75 135 ILE A O 1
ATOM 1063 N N . ILE A 1 136 ? -8.210 -8.030 16.951 1.00 89.06 136 ILE A N 1
ATOM 1064 C CA . ILE A 1 136 ? -9.245 -7.997 15.896 1.00 89.06 136 ILE A CA 1
ATOM 1065 C C . ILE A 1 136 ? -9.185 -9.272 15.066 1.00 89.06 136 ILE A C 1
ATOM 1067 O O . ILE A 1 136 ? -10.200 -9.923 14.841 1.00 89.06 136 ILE A O 1
ATOM 1071 N N . SER A 1 137 ? -7.978 -9.615 14.615 1.00 89.44 137 SER A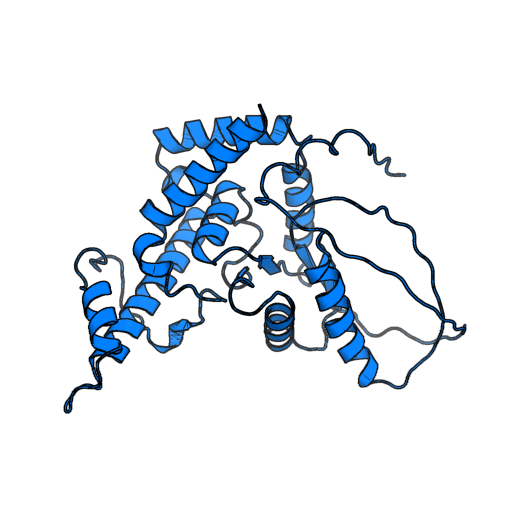 N 1
ATOM 1072 C CA . SER A 1 137 ? -7.727 -10.668 13.631 1.00 89.44 137 SER A CA 1
ATOM 1073 C C . SER A 1 137 ? -8.056 -12.072 14.155 1.00 89.44 137 SER A C 1
ATOM 1075 O O . SER A 1 137 ? -8.280 -12.982 13.363 1.00 89.44 137 SER A O 1
ATOM 1077 N N . THR A 1 138 ? -8.123 -12.259 15.478 1.00 90.88 138 THR A N 1
ATOM 1078 C CA . THR A 1 138 ? -8.574 -13.511 16.112 1.00 90.88 138 THR A CA 1
ATOM 1079 C C . THR A 1 138 ? -10.097 -13.626 16.251 1.00 90.88 138 THR A C 1
ATOM 1081 O O . THR A 1 138 ? -10.598 -14.714 16.537 1.00 90.88 138 THR A O 1
ATOM 1084 N N . ARG A 1 139 ? -10.862 -12.545 16.040 1.00 89.19 139 ARG A N 1
ATOM 1085 C CA . ARG A 1 139 ? -12.330 -12.543 16.152 1.00 89.19 139 ARG A CA 1
ATOM 1086 C C . ARG A 1 139 ? -12.976 -12.820 14.798 1.00 89.19 139 ARG A C 1
ATOM 1088 O O . ARG A 1 139 ? -12.906 -12.005 13.887 1.00 89.19 139 ARG A O 1
ATOM 1095 N N . SER A 1 140 ? -13.698 -13.933 14.696 1.00 86.44 140 SER A N 1
ATOM 1096 C CA . SER A 1 140 ? -14.328 -14.408 13.451 1.00 86.44 140 SER A CA 1
ATOM 1097 C C . SER A 1 140 ? -15.366 -13.462 12.825 1.00 86.44 140 SER A C 1
ATOM 1099 O O . SER A 1 140 ? -15.700 -13.626 11.655 1.00 86.44 140 SER A O 1
ATOM 1101 N N . ASN A 1 141 ? -15.884 -12.488 13.581 1.00 87.06 141 ASN A N 1
ATOM 1102 C CA . ASN A 1 141 ? -16.851 -11.489 13.119 1.00 87.06 141 ASN A CA 1
ATOM 1103 C C . ASN A 1 141 ? -16.271 -10.066 12.993 1.00 87.06 141 ASN A C 1
ATOM 1105 O O . ASN A 1 141 ? -17.035 -9.114 12.823 1.00 87.06 141 ASN A O 1
ATOM 1109 N N . CYS A 1 142 ? -14.947 -9.918 13.083 1.00 90.62 142 CYS A N 1
ATOM 1110 C CA . CYS A 1 142 ? -14.242 -8.652 12.926 1.00 90.62 142 CYS A CA 1
ATOM 1111 C C . CYS A 1 142 ? -13.262 -8.736 11.746 1.00 90.62 142 CYS A C 1
ATOM 1113 O O . CYS A 1 142 ? -12.749 -9.800 11.411 1.00 90.62 142 CYS A O 1
ATOM 1115 N N . VAL A 1 143 ? -13.002 -7.602 11.099 1.00 91.94 143 VAL A N 1
ATOM 1116 C CA . VAL A 1 143 ? -12.079 -7.489 9.961 1.00 91.94 143 VAL A CA 1
ATOM 1117 C C . VAL A 1 143 ? -11.265 -6.210 10.138 1.00 91.94 143 VAL A C 1
ATOM 1119 O O . VAL A 1 143 ? -11.761 -5.242 10.704 1.00 91.94 143 VAL A O 1
ATOM 1122 N N . ASN A 1 144 ? -10.027 -6.202 9.654 1.00 94.50 144 ASN A N 1
ATOM 1123 C CA . ASN A 1 144 ? -9.208 -4.999 9.556 1.00 94.50 144 ASN A CA 1
ATOM 1124 C C . ASN A 1 144 ? -9.313 -4.396 8.159 1.00 94.50 144 ASN A C 1
ATOM 1126 O O . ASN A 1 144 ? -9.093 -5.103 7.171 1.00 94.50 144 ASN A O 1
ATOM 1130 N N . VAL A 1 145 ? -9.611 -3.098 8.082 1.00 96.81 145 VAL A N 1
ATOM 1131 C CA . VAL A 1 145 ? -9.550 -2.297 6.851 1.00 96.81 145 VAL A CA 1
ATOM 1132 C C . VAL A 1 145 ? -8.775 -1.009 7.125 1.00 96.81 145 VAL A C 1
ATOM 1134 O O . VAL A 1 145 ? -8.991 -0.349 8.142 1.00 96.81 145 VAL A O 1
ATOM 1137 N N . LEU A 1 146 ? -7.867 -0.667 6.212 1.00 97.12 146 LEU A N 1
ATOM 1138 C CA . LEU A 1 146 ? -7.037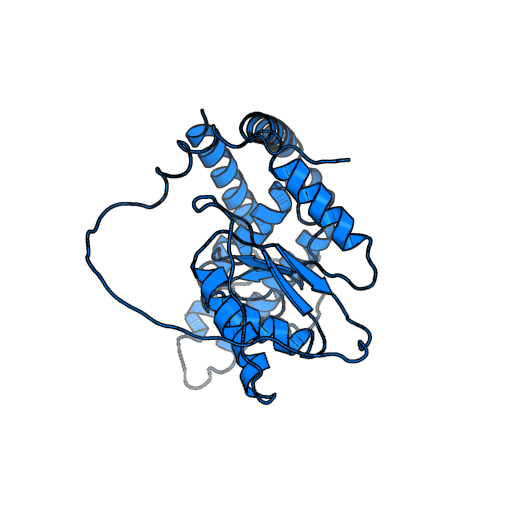 0.533 6.257 1.00 97.12 146 LEU A CA 1
ATOM 1139 C C . LEU A 1 146 ? -7.453 1.491 5.142 1.00 97.12 146 LEU A C 1
ATOM 1141 O O . LEU A 1 146 ? -7.557 1.093 3.981 1.00 97.12 146 LEU A O 1
ATOM 1145 N N . VAL A 1 147 ? -7.606 2.769 5.486 1.00 96.56 147 VAL A N 1
ATOM 1146 C CA . VAL A 1 147 ? -7.718 3.864 4.516 1.00 96.56 147 VAL A CA 1
ATOM 1147 C C . VAL A 1 147 ? -6.647 4.897 4.834 1.00 96.56 147 VAL A C 1
ATOM 1149 O O . VAL A 1 147 ? -6.512 5.314 5.982 1.00 96.56 147 VAL A O 1
ATOM 1152 N N . THR A 1 148 ? -5.868 5.304 3.834 1.00 95.00 148 THR A N 1
ATOM 1153 C CA . THR A 1 148 ? -4.740 6.232 4.009 1.00 95.00 148 THR A CA 1
ATOM 1154 C C . THR A 1 148 ? -4.684 7.262 2.890 1.00 95.00 148 THR A C 1
ATOM 1156 O O . THR A 1 148 ? -5.026 6.960 1.755 1.00 95.00 148 THR A O 1
ATOM 1159 N N . THR A 1 149 ? -4.237 8.481 3.185 1.00 92.56 149 THR A N 1
ATOM 1160 C CA . THR A 1 149 ? -4.066 9.572 2.204 1.00 92.56 149 THR A CA 1
ATOM 1161 C C . THR A 1 149 ? -2.774 9.463 1.389 1.00 92.56 149 THR A C 1
ATOM 1163 O O . THR A 1 149 ? -2.505 10.317 0.546 1.00 92.56 149 THR A O 1
ATOM 1166 N N . THR A 1 150 ? -1.966 8.422 1.615 1.00 92.62 150 THR A N 1
ATOM 1167 C CA . THR A 1 150 ? -0.786 8.098 0.793 1.00 92.62 150 THR A CA 1
ATOM 1168 C C . THR A 1 150 ? -1.183 7.292 -0.444 1.00 92.62 150 THR A C 1
ATOM 1170 O O . THR A 1 150 ? -2.062 6.432 -0.343 1.00 92.62 150 THR A O 1
ATOM 1173 N N . GLN A 1 151 ? -0.500 7.521 -1.573 1.00 96.62 151 GLN A N 1
ATOM 1174 C CA . GLN A 1 151 ? -0.626 6.697 -2.782 1.00 96.62 151 GLN A CA 1
ATOM 1175 C C . GLN A 1 151 ? -0.474 5.206 -2.447 1.00 96.62 151 GLN A C 1
ATOM 1177 O O . GLN A 1 151 ? 0.248 4.845 -1.507 1.00 96.62 151 GLN A O 1
ATOM 1182 N N . LEU A 1 152 ? -1.144 4.329 -3.196 1.00 98.38 152 LEU A N 1
ATOM 1183 C CA . LEU A 1 152 ? -1.280 2.923 -2.812 1.00 98.38 152 LEU A CA 1
ATOM 1184 C C . LEU A 1 152 ? 0.075 2.211 -2.730 1.00 98.38 152 LEU A C 1
ATOM 1186 O O . LEU A 1 152 ? 0.325 1.481 -1.773 1.00 98.38 152 LEU A O 1
ATOM 1190 N N . ILE A 1 153 ? 0.985 2.457 -3.673 1.00 98.56 153 ILE A N 1
ATOM 1191 C CA . ILE A 1 153 ? 2.278 1.760 -3.711 1.00 98.56 153 ILE A CA 1
ATOM 1192 C C . ILE A 1 153 ? 3.193 2.126 -2.514 1.00 98.56 153 ILE A C 1
ATOM 1194 O O . ILE A 1 153 ? 3.588 1.208 -1.782 1.00 98.56 153 ILE A O 1
ATOM 1198 N N . PRO A 1 154 ? 3.465 3.411 -2.189 1.00 96.81 154 PRO A N 1
ATOM 1199 C CA . PRO A 1 154 ? 4.183 3.770 -0.960 1.00 96.81 154 PRO A CA 1
ATOM 1200 C C . PRO A 1 154 ? 3.425 3.410 0.330 1.00 96.81 154 PRO A C 1
ATOM 1202 O O . PRO A 1 154 ? 4.048 3.163 1.366 1.00 96.81 154 PRO A O 1
ATOM 1205 N N . ALA A 1 155 ? 2.087 3.338 0.304 1.00 97.94 155 ALA A N 1
ATOM 1206 C CA . ALA A 1 155 ? 1.310 2.824 1.432 1.00 97.94 155 ALA A CA 1
ATOM 1207 C C . ALA A 1 155 ? 1.587 1.333 1.686 1.00 97.94 155 ALA A C 1
ATOM 1209 O O . ALA A 1 155 ? 1.846 0.950 2.827 1.00 97.94 155 ALA A O 1
ATOM 1210 N N . LEU A 1 156 ? 1.611 0.497 0.643 1.00 98.62 156 LEU A N 1
ATOM 1211 C CA . LEU A 1 156 ? 1.964 -0.922 0.756 1.00 98.62 156 LEU A CA 1
ATOM 1212 C C . LEU A 1 156 ? 3.406 -1.109 1.249 1.00 98.62 156 LEU A C 1
ATOM 1214 O O . LEU A 1 156 ? 3.633 -1.922 2.147 1.00 98.62 156 LEU A O 1
ATOM 1218 N N . ALA A 1 157 ? 4.357 -0.310 0.752 1.00 98.19 157 ALA A N 1
ATOM 1219 C CA . ALA A 1 157 ? 5.735 -0.300 1.249 1.00 98.19 157 ALA A CA 1
ATOM 1220 C C . ALA A 1 157 ? 5.811 0.024 2.755 1.00 98.19 157 ALA A C 1
ATOM 1222 O O . ALA A 1 157 ? 6.462 -0.706 3.508 1.00 98.19 157 ALA A O 1
ATOM 1223 N N . LYS A 1 158 ? 5.076 1.047 3.224 1.00 96.81 158 LYS A N 1
ATOM 1224 C CA . LYS A 1 158 ? 4.938 1.360 4.660 1.00 96.81 158 LYS A CA 1
ATOM 1225 C C . LYS A 1 158 ? 4.379 0.188 5.461 1.00 96.81 158 LYS A C 1
ATOM 1227 O O . LYS A 1 158 ? 4.940 -0.172 6.490 1.00 96.81 158 LYS A O 1
ATOM 1232 N N . ILE A 1 159 ? 3.299 -0.430 4.994 1.00 98.19 159 ILE A N 1
ATOM 1233 C CA . ILE A 1 159 ? 2.619 -1.526 5.701 1.00 98.19 159 ILE A CA 1
ATOM 1234 C C . ILE A 1 159 ? 3.531 -2.754 5.841 1.00 98.19 159 ILE A C 1
ATOM 1236 O O . ILE A 1 159 ? 3.522 -3.407 6.885 1.00 98.19 159 ILE A O 1
ATOM 1240 N N . LEU A 1 160 ? 4.367 -3.032 4.836 1.00 98.38 160 LEU A N 1
ATOM 1241 C CA . LEU A 1 160 ? 5.420 -4.043 4.926 1.00 98.38 160 LEU A CA 1
ATOM 1242 C C . LEU A 1 160 ? 6.497 -3.631 5.947 1.00 98.38 160 LEU A C 1
ATOM 1244 O O . LEU A 1 160 ? 6.734 -4.355 6.911 1.00 98.38 160 LEU A O 1
ATOM 1248 N N . LEU A 1 161 ? 7.112 -2.453 5.804 1.00 97.50 161 LEU A N 1
ATOM 1249 C CA . LEU A 1 161 ? 8.213 -2.014 6.677 1.00 97.50 161 LEU A CA 1
ATOM 1250 C C . LEU A 1 161 ? 7.810 -1.833 8.148 1.00 97.50 161 LEU A C 1
ATOM 1252 O O . LEU A 1 161 ? 8.646 -2.016 9.030 1.00 97.50 161 LEU A O 1
ATOM 1256 N N . TYR A 1 162 ? 6.544 -1.531 8.435 1.00 96.81 162 TYR A N 1
ATOM 1257 C CA . TYR A 1 162 ? 6.003 -1.453 9.796 1.00 96.81 162 TYR A CA 1
ATOM 1258 C C . TYR A 1 162 ? 5.479 -2.805 10.325 1.00 96.81 162 TYR A C 1
ATOM 1260 O O . TYR A 1 162 ? 4.947 -2.868 11.431 1.00 96.81 162 TYR A O 1
ATOM 1268 N N . SER A 1 163 ? 5.663 -3.903 9.581 1.00 96.00 163 SER A N 1
ATOM 1269 C CA . SER A 1 163 ? 5.195 -5.260 9.922 1.00 96.00 163 SER A CA 1
ATOM 1270 C C . SER A 1 163 ? 3.671 -5.378 10.109 1.00 96.00 163 SER A C 1
ATOM 1272 O O . SER A 1 163 ? 3.185 -6.284 10.781 1.00 96.00 163 SER A O 1
ATOM 1274 N N . LEU A 1 164 ? 2.906 -4.472 9.495 1.00 95.25 164 LEU A N 1
ATOM 1275 C CA . LEU A 1 164 ? 1.442 -4.405 9.573 1.00 95.25 164 LEU A CA 1
ATOM 1276 C C . LEU A 1 164 ? 0.750 -5.396 8.617 1.00 95.25 164 LEU A C 1
ATOM 1278 O O . LEU A 1 164 ? -0.438 -5.678 8.770 1.00 95.25 164 LEU A O 1
ATOM 1282 N N . GLY A 1 165 ? 1.474 -5.946 7.636 1.00 95.00 165 GLY A N 1
ATOM 1283 C CA . GLY A 1 165 ? 0.887 -6.782 6.583 1.00 95.00 165 GLY A CA 1
ATOM 1284 C C . GLY A 1 165 ? 0.311 -8.128 7.037 1.00 95.00 165 GLY A C 1
ATOM 1285 O O . GLY A 1 165 ? -0.521 -8.700 6.339 1.00 95.00 165 GLY A O 1
ATOM 1286 N N . GLY A 1 166 ? 0.680 -8.621 8.222 1.00 93.62 166 GLY A N 1
ATOM 1287 C CA . GLY A 1 166 ? 0.009 -9.775 8.832 1.00 93.62 166 GLY A CA 1
ATOM 1288 C C . GLY A 1 166 ? -1.432 -9.479 9.276 1.00 93.62 166 GLY A C 1
ATOM 1289 O O . GLY A 1 166 ? -2.245 -10.396 9.341 1.00 93.62 166 GLY A O 1
ATOM 1290 N N . ALA A 1 167 ? -1.757 -8.211 9.552 1.00 94.25 167 ALA A N 1
ATOM 1291 C CA . ALA A 1 167 ? -3.056 -7.793 10.076 1.00 94.25 167 ALA A CA 1
ATOM 1292 C C . ALA A 1 167 ? -3.995 -7.184 9.021 1.00 94.25 167 ALA A C 1
ATOM 1294 O O . ALA A 1 167 ? -5.211 -7.219 9.205 1.00 94.25 167 ALA A O 1
ATOM 1295 N N . PHE A 1 168 ? -3.453 -6.659 7.917 1.00 96.88 168 PHE A N 1
ATOM 1296 C CA . PHE A 1 168 ? -4.225 -6.125 6.793 1.00 96.88 168 PHE A CA 1
ATOM 1297 C C . PHE A 1 168 ? -4.061 -7.016 5.550 1.00 96.88 168 PHE A C 1
ATOM 1299 O O . PHE A 1 168 ? -3.000 -7.007 4.927 1.00 96.88 168 PHE A O 1
ATOM 1306 N N . PRO A 1 169 ? -5.097 -7.770 5.135 1.00 97.38 169 PRO A N 1
ATOM 1307 C CA . PRO A 1 169 ? -5.170 -8.311 3.780 1.00 97.38 169 PRO A CA 1
ATOM 1308 C C . PRO A 1 169 ? -5.020 -7.178 2.758 1.00 97.38 169 PRO A C 1
ATOM 1310 O O . PRO A 1 169 ? -5.539 -6.083 2.979 1.00 97.38 169 PRO A O 1
ATOM 1313 N N . ILE A 1 170 ? -4.340 -7.419 1.637 1.00 98.50 170 ILE A N 1
ATOM 1314 C CA . ILE A 1 170 ? -4.068 -6.354 0.657 1.00 98.50 170 ILE A CA 1
ATOM 1315 C C . ILE A 1 170 ? -5.342 -5.826 -0.006 1.00 98.50 170 ILE A C 1
ATOM 1317 O O . ILE A 1 170 ? -5.461 -4.645 -0.315 1.00 98.50 170 ILE A O 1
ATOM 1321 N N . GLU A 1 171 ? -6.348 -6.685 -0.109 1.00 98.25 171 GLU A N 1
ATOM 1322 C CA . GLU A 1 171 ? -7.693 -6.370 -0.566 1.00 98.25 171 GLU A CA 1
ATOM 1323 C C . GLU A 1 171 ? -8.442 -5.452 0.416 1.00 98.25 171 GLU A C 1
ATOM 1325 O O . GLU A 1 171 ? -9.524 -4.974 0.092 1.00 98.25 171 GLU A O 1
ATOM 1330 N N . ASN A 1 172 ? -7.919 -5.209 1.618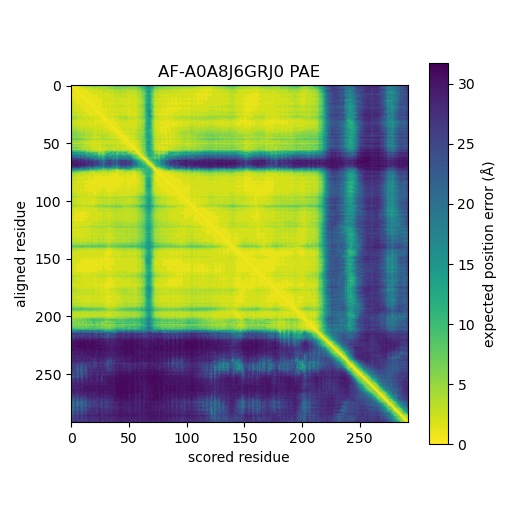 1.00 98.31 172 ASN A N 1
ATOM 1331 C CA . ASN A 1 172 ? -8.521 -4.360 2.646 1.00 98.31 172 ASN A CA 1
ATOM 1332 C C . ASN A 1 172 ? -7.763 -3.034 2.839 1.00 98.31 172 ASN A C 1
ATOM 1334 O O . ASN A 1 172 ? -7.952 -2.361 3.853 1.00 98.31 172 ASN A O 1
ATOM 1338 N N . ILE A 1 173 ? -6.913 -2.657 1.882 1.00 98.56 173 ILE A N 1
ATOM 1339 C CA . ILE A 1 173 ? -6.130 -1.420 1.895 1.00 98.56 173 ILE A CA 1
ATOM 1340 C C . ILE A 1 173 ? -6.658 -0.504 0.789 1.00 98.56 173 ILE A C 1
ATOM 1342 O O . ILE A 1 173 ? -6.771 -0.919 -0.364 1.00 98.56 173 ILE A O 1
ATOM 1346 N N . TYR A 1 174 ? -6.984 0.736 1.150 1.00 98.44 174 TYR A N 1
ATOM 1347 C CA . TYR A 1 174 ? -7.531 1.743 0.243 1.00 98.44 174 TYR A CA 1
ATOM 1348 C C . TYR A 1 174 ? -6.710 3.038 0.308 1.00 98.44 174 TYR A C 1
ATOM 1350 O O . TYR A 1 174 ? -6.524 3.611 1.387 1.00 98.44 174 TYR A O 1
ATOM 1358 N N . SER A 1 175 ? -6.253 3.531 -0.844 1.00 97.75 175 SER A N 1
ATOM 1359 C CA . SER A 1 175 ? -5.674 4.868 -0.972 1.00 97.75 175 SER A CA 1
ATOM 1360 C C . SER A 1 175 ? -6.767 5.909 -1.214 1.00 97.75 175 SER A C 1
ATOM 1362 O O . SER A 1 175 ? -7.481 5.890 -2.213 1.00 97.75 175 SER A O 1
ATOM 1364 N N . ALA A 1 176 ? -6.875 6.857 -0.292 1.00 95.38 176 ALA A N 1
ATOM 1365 C CA . ALA A 1 176 ? -7.728 8.031 -0.389 1.00 95.38 176 ALA A CA 1
ATOM 1366 C C . ALA A 1 176 ? -7.099 9.171 -1.213 1.00 95.38 176 ALA A C 1
ATOM 1368 O O . ALA A 1 176 ? -7.759 10.189 -1.402 1.00 95.38 176 ALA A O 1
ATOM 1369 N N . THR A 1 177 ? -5.864 9.043 -1.719 1.00 92.00 177 THR A N 1
ATOM 1370 C CA . THR A 1 177 ? -5.124 10.159 -2.345 1.00 92.00 177 THR A CA 1
ATOM 1371 C C . THR A 1 177 ? -5.876 10.823 -3.498 1.00 92.00 177 THR A C 1
ATOM 1373 O O . THR A 1 177 ? -5.843 12.044 -3.617 1.00 92.00 177 THR A O 1
ATOM 1376 N N . LYS A 1 178 ? -6.578 10.039 -4.329 1.00 93.75 178 LYS A N 1
ATOM 1377 C CA . LYS A 1 178 ? -7.321 10.556 -5.493 1.00 93.75 178 LYS A CA 1
ATOM 1378 C C . LYS A 1 178 ? -8.800 10.861 -5.218 1.00 93.75 178 LYS A C 1
ATOM 1380 O O . LYS A 1 178 ? -9.367 11.687 -5.924 1.00 93.75 178 LYS A O 1
ATOM 1385 N N . ILE A 1 179 ? -9.432 10.208 -4.232 1.00 94.06 179 ILE A N 1
ATOM 1386 C CA . ILE A 1 179 ? -10.900 10.263 -4.033 1.00 94.06 179 ILE A CA 1
ATOM 1387 C C . ILE A 1 179 ? -11.365 10.719 -2.636 1.00 94.06 179 ILE A C 1
ATOM 1389 O O . ILE A 1 179 ? -12.569 10.857 -2.419 1.00 94.06 179 ILE A O 1
ATOM 1393 N N . GLY A 1 180 ? -10.448 10.959 -1.695 1.00 91.56 180 GLY A N 1
ATOM 1394 C CA . GLY A 1 180 ? -10.740 11.316 -0.299 1.00 91.56 180 GLY A CA 1
ATOM 1395 C C . GLY A 1 180 ? -11.219 10.140 0.565 1.00 91.56 180 GLY A C 1
ATOM 1396 O O . GLY A 1 180 ? -11.704 9.122 0.057 1.00 91.56 180 GLY A O 1
ATOM 1397 N N . LYS A 1 181 ? -11.097 10.262 1.898 1.00 89.19 181 LYS A N 1
ATOM 1398 C CA . LYS A 1 181 ? -11.511 9.192 2.831 1.00 89.19 181 LYS A CA 1
ATOM 1399 C C . LYS A 1 181 ? -13.011 8.890 2.752 1.00 89.19 181 LYS A C 1
ATOM 1401 O O . LYS A 1 181 ? -13.392 7.730 2.888 1.00 89.19 181 LYS A O 1
ATOM 1406 N N . GLU A 1 182 ? -13.848 9.894 2.477 1.00 90.31 182 GLU A N 1
ATOM 1407 C CA . GLU A 1 182 ? -15.305 9.731 2.351 1.00 90.31 182 GLU A CA 1
ATOM 1408 C C . GLU A 1 182 ? -15.681 8.707 1.269 1.00 90.31 182 GLU A C 1
ATOM 1410 O O . GLU A 1 182 ? -16.351 7.717 1.563 1.00 90.31 182 GLU A O 1
ATOM 1415 N N . SER A 1 183 ? -15.176 8.886 0.047 1.00 94.25 183 SER A N 1
ATOM 1416 C CA . SER A 1 183 ? -15.445 7.987 -1.080 1.00 94.25 183 SER A CA 1
ATOM 1417 C C . SER A 1 183 ? -14.896 6.575 -0.832 1.00 94.25 183 SER A C 1
ATOM 1419 O O . SER A 1 183 ? -15.525 5.581 -1.197 1.00 94.25 183 SER A O 1
ATOM 1421 N N . CYS A 1 184 ? -13.749 6.452 -0.152 1.00 95.38 184 CYS A N 1
ATOM 1422 C CA . CYS A 1 184 ? -13.243 5.154 0.301 1.00 95.38 184 CYS A CA 1
ATOM 1423 C C . CYS A 1 184 ? -14.207 4.480 1.292 1.00 95.38 184 CYS A C 1
ATOM 1425 O O . CYS A 1 184 ? -14.492 3.291 1.144 1.00 95.38 184 CYS A O 1
ATOM 1427 N N . PHE A 1 185 ? -14.753 5.215 2.267 1.00 93.56 185 PHE A N 1
ATOM 1428 C CA . PHE A 1 185 ? -15.734 4.678 3.218 1.00 93.56 185 PHE A CA 1
ATOM 1429 C C . PHE A 1 185 ? -17.017 4.219 2.516 1.00 93.56 185 PHE A C 1
ATOM 1431 O O . PHE A 1 185 ? -17.529 3.148 2.845 1.00 93.56 185 PHE A O 1
ATOM 1438 N N . GLU A 1 186 ? -17.496 4.945 1.502 1.00 93.00 186 GLU A N 1
ATOM 1439 C CA . GLU A 1 186 ? -18.623 4.500 0.675 1.00 93.00 186 GLU A CA 1
ATOM 1440 C C . GLU A 1 186 ? -18.321 3.187 -0.063 1.00 93.00 186 GLU A C 1
ATOM 1442 O O . GLU A 1 186 ? -19.116 2.247 0.024 1.00 93.00 186 GLU A O 1
ATOM 1447 N N . ARG A 1 187 ? -17.153 3.061 -0.715 1.00 95.31 187 ARG A N 1
ATOM 1448 C CA . ARG A 1 187 ? -16.721 1.809 -1.376 1.00 95.31 187 ARG A CA 1
ATOM 1449 C C . ARG A 1 187 ? -16.647 0.634 -0.390 1.00 95.31 187 ARG A C 1
ATOM 1451 O O . ARG A 1 187 ? -17.110 -0.466 -0.696 1.00 95.31 187 ARG A O 1
ATOM 1458 N N . ILE A 1 188 ? -16.116 0.858 0.813 1.00 95.06 188 ILE A N 1
ATOM 1459 C CA . ILE A 1 188 ? -16.046 -0.154 1.881 1.00 95.06 188 ILE A CA 1
ATOM 1460 C C . ILE A 1 188 ? -17.462 -0.530 2.357 1.00 95.06 188 ILE A C 1
ATOM 1462 O O . ILE A 1 188 ? -17.764 -1.712 2.537 1.00 95.06 188 ILE A O 1
ATOM 1466 N N . MET A 1 189 ? -18.371 0.438 2.507 1.00 91.31 189 MET A N 1
ATOM 1467 C CA . MET A 1 189 ? -19.769 0.176 2.872 1.00 91.31 189 MET A CA 1
ATOM 1468 C C . MET A 1 189 ? -20.554 -0.582 1.798 1.00 91.31 189 MET A C 1
ATOM 1470 O O . MET A 1 189 ? -21.393 -1.417 2.136 1.00 91.31 189 MET A O 1
ATOM 1474 N N . GLN A 1 190 ? -20.271 -0.340 0.517 1.00 93.00 190 GLN A N 1
ATOM 1475 C CA . GLN A 1 190 ? -20.844 -1.110 -0.590 1.00 93.00 190 GLN A CA 1
ATOM 1476 C C . GLN A 1 190 ? -20.347 -2.564 -0.580 1.00 93.00 190 GLN A C 1
ATOM 1478 O O . GLN A 1 190 ? -21.148 -3.476 -0.771 1.00 93.00 190 GLN A O 1
ATOM 1483 N N . ARG A 1 191 ? -19.056 -2.791 -0.291 1.00 94.50 191 ARG A N 1
ATOM 1484 C CA . ARG A 1 191 ? -18.441 -4.130 -0.248 1.00 94.50 191 ARG A CA 1
ATOM 1485 C C . ARG A 1 191 ? -18.886 -4.981 0.946 1.00 94.50 191 ARG A C 1
ATOM 1487 O O . ARG A 1 191 ? -19.218 -6.146 0.761 1.00 94.50 191 ARG A O 1
ATOM 1494 N N . PHE A 1 192 ? -18.864 -4.429 2.161 1.00 88.88 192 PHE A N 1
ATOM 1495 C CA . PHE A 1 192 ? -19.199 -5.176 3.386 1.00 88.88 192 PHE A CA 1
ATOM 1496 C C . PHE A 1 192 ? -20.696 -5.121 3.747 1.00 88.88 192 PHE A C 1
ATOM 1498 O O . PHE A 1 192 ? -21.181 -5.951 4.514 1.00 88.88 192 PHE A O 1
ATOM 1505 N N . GLY A 1 193 ? -21.454 -4.198 3.148 1.00 86.56 193 GLY A N 1
ATOM 1506 C CA . GLY A 1 193 ? -22.907 -4.116 3.266 1.00 86.56 193 GLY A CA 1
ATOM 1507 C C . GLY A 1 193 ? -23.416 -3.352 4.495 1.00 86.56 193 GLY A C 1
ATOM 1508 O O . GLY A 1 193 ? -22.735 -3.117 5.486 1.00 86.56 193 GLY A O 1
ATOM 1509 N N . ARG A 1 194 ? -24.690 -2.949 4.455 1.00 79.94 194 ARG A N 1
ATOM 1510 C CA . ARG A 1 194 ? -25.254 -2.020 5.456 1.00 79.94 194 ARG A CA 1
ATOM 1511 C C . ARG A 1 194 ? -25.477 -2.632 6.847 1.00 79.94 194 ARG A C 1
ATOM 1513 O O . ARG A 1 194 ? -25.515 -1.882 7.819 1.00 79.94 194 ARG A O 1
ATOM 1520 N N . LYS A 1 195 ? -25.589 -3.965 6.952 1.00 84.38 195 LYS A N 1
ATOM 1521 C CA . LYS A 1 195 ? -25.862 -4.724 8.195 1.00 84.38 195 LYS A CA 1
ATOM 1522 C C . LYS A 1 195 ? -24.612 -4.963 9.065 1.00 84.38 195 LYS A C 1
ATOM 1524 O O . LYS A 1 195 ? -24.531 -5.966 9.763 1.00 84.38 195 LYS A O 1
ATOM 1529 N N . VAL A 1 196 ? -23.645 -4.051 9.014 1.00 84.19 196 VAL A N 1
ATOM 1530 C CA . VAL A 1 196 ? -22.396 -4.110 9.785 1.00 84.19 196 VAL A CA 1
ATOM 1531 C C . VAL A 1 196 ? -22.225 -2.798 10.555 1.00 84.19 196 VAL A C 1
ATOM 1533 O O . VAL A 1 196 ? -22.594 -1.725 10.059 1.00 84.19 196 VAL A O 1
ATOM 1536 N N . VAL A 1 197 ? -21.682 -2.871 11.771 1.00 85.81 197 VAL A N 1
ATOM 1537 C CA . VAL A 1 197 ? -21.193 -1.706 12.520 1.00 85.81 197 VAL A CA 1
ATOM 1538 C C . VAL A 1 197 ? -19.803 -1.362 12.001 1.00 85.81 197 VAL A C 1
ATOM 1540 O O . VAL A 1 197 ? -18.945 -2.235 11.911 1.00 85.81 197 VAL A O 1
ATOM 1543 N N . TYR A 1 198 ? -19.602 -0.091 11.668 1.00 83.88 198 TYR A N 1
ATOM 1544 C CA . TYR A 1 198 ? -18.344 0.454 11.170 1.00 83.88 198 TYR A CA 1
ATOM 1545 C C . TYR A 1 198 ? -17.782 1.328 12.282 1.00 83.88 198 TYR A C 1
ATOM 1547 O O . TYR A 1 198 ? -18.401 2.332 12.632 1.00 83.88 198 TYR A O 1
ATOM 1555 N N . VAL A 1 199 ? -16.642 0.943 12.845 1.00 88.00 199 VAL A N 1
ATOM 1556 C CA . VAL A 1 199 ? -15.908 1.774 13.799 1.00 88.00 199 VAL A CA 1
ATOM 1557 C C . VAL A 1 199 ? -14.768 2.421 13.034 1.00 88.00 199 VAL A C 1
ATOM 1559 O O . VAL A 1 199 ? -13.905 1.718 12.517 1.00 88.00 199 VAL A O 1
ATOM 1562 N N . VAL A 1 200 ? -14.766 3.747 12.948 1.00 87.44 200 VAL A N 1
ATOM 1563 C CA . VAL A 1 200 ? -13.667 4.505 12.345 1.00 87.44 200 VAL A CA 1
ATOM 1564 C C . VAL A 1 200 ? -12.766 4.978 13.479 1.00 87.44 200 VAL A C 1
ATOM 1566 O O . VAL A 1 200 ? -13.138 5.880 14.222 1.00 87.44 200 VAL A O 1
ATOM 1569 N N . ILE A 1 201 ? -11.607 4.340 13.636 1.00 86.69 201 ILE A N 1
ATOM 1570 C CA . ILE A 1 201 ? -10.539 4.822 14.518 1.00 86.69 201 ILE A CA 1
ATOM 1571 C C . ILE A 1 201 ? -9.579 5.617 13.655 1.00 86.69 201 ILE A C 1
ATOM 1573 O O . ILE A 1 201 ? -9.133 5.100 12.634 1.00 86.69 201 ILE A O 1
ATOM 1577 N N . GLY A 1 202 ? -9.248 6.824 14.085 1.00 80.88 202 GLY A N 1
ATOM 1578 C CA . GLY A 1 202 ? -8.251 7.684 13.475 1.00 80.88 202 GLY A CA 1
ATOM 1579 C C . GLY A 1 202 ? -8.063 8.938 14.309 1.00 80.88 202 GLY A C 1
ATOM 1580 O O . GLY A 1 202 ? -8.525 9.023 15.446 1.00 80.88 202 GLY A O 1
ATOM 1581 N N . ASP A 1 203 ? -7.361 9.885 13.718 1.00 78.44 203 ASP A N 1
ATOM 1582 C CA . ASP A 1 203 ? -6.711 10.998 14.406 1.00 78.44 203 ASP A CA 1
ATOM 1583 C C . ASP A 1 203 ? -6.993 12.347 13.738 1.00 78.44 203 ASP A C 1
ATOM 1585 O O . ASP A 1 203 ? -7.063 13.389 14.392 1.00 78.44 203 ASP A O 1
ATOM 1589 N N . GLY A 1 204 ? -7.177 12.313 12.418 1.00 75.81 204 GLY A N 1
ATOM 1590 C CA . GLY A 1 204 ? -7.440 13.477 11.607 1.00 75.81 204 GLY A CA 1
ATOM 1591 C C . GLY A 1 204 ? -8.911 13.877 11.615 1.00 75.81 204 GLY A C 1
ATOM 1592 O O . GLY A 1 204 ? -9.837 13.079 11.763 1.00 75.81 204 GLY A O 1
ATOM 1593 N N . VAL A 1 205 ? -9.132 15.163 11.363 1.00 81.00 205 VAL A N 1
ATOM 1594 C CA . VAL A 1 205 ? -10.477 15.729 11.217 1.00 81.00 205 VAL A CA 1
ATOM 1595 C C . VAL A 1 205 ? -11.185 15.184 9.961 1.00 81.00 205 VAL A C 1
ATOM 1597 O O . VAL A 1 205 ? -12.412 15.124 9.930 1.00 81.00 205 VAL A O 1
ATOM 1600 N N . GLU A 1 206 ? -10.441 14.747 8.934 1.00 75.69 206 GLU A N 1
ATOM 1601 C CA . GLU A 1 206 ? -11.005 14.208 7.685 1.00 75.69 206 GLU A CA 1
ATOM 1602 C C . GLU A 1 206 ? -11.814 12.925 7.935 1.00 75.69 206 GLU A C 1
ATOM 1604 O O . GLU A 1 206 ? -12.962 12.819 7.508 1.00 75.69 206 GLU A O 1
ATOM 1609 N N . GLU A 1 207 ? -11.247 11.956 8.654 1.00 77.81 207 GLU A N 1
ATOM 1610 C CA . GLU A 1 207 ? -11.927 10.711 9.006 1.00 77.81 207 GLU A CA 1
ATOM 1611 C C . GLU A 1 207 ? -13.038 10.924 10.027 1.00 77.81 207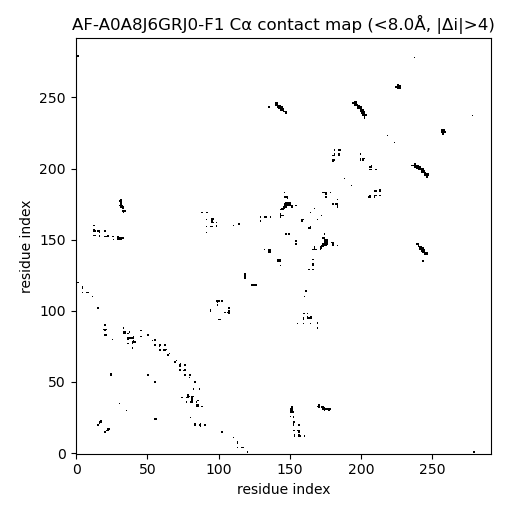 GLU A C 1
ATOM 1613 O O . GLU A 1 207 ? -14.059 10.254 9.923 1.00 77.81 207 GLU A O 1
ATOM 1618 N N . GLU A 1 208 ? -12.895 11.869 10.962 1.00 78.19 208 GLU A N 1
ATOM 1619 C CA . GLU A 1 208 ? -13.960 12.207 11.908 1.00 78.19 208 GLU A CA 1
ATOM 1620 C C . GLU A 1 208 ? -15.189 12.756 11.160 1.00 78.19 208 GLU A C 1
ATOM 1622 O O . GLU A 1 208 ? -16.320 12.315 11.384 1.00 78.19 208 GLU A O 1
ATOM 1627 N N . GLN A 1 209 ? -14.975 13.683 10.220 1.00 82.75 209 GLN A N 1
ATOM 1628 C CA . GLN A 1 209 ? -16.032 14.256 9.384 1.00 82.75 209 GLN A CA 1
ATOM 1629 C C . GLN A 1 209 ? -16.629 13.219 8.425 1.00 82.75 209 GLN A C 1
ATOM 1631 O O . GLN A 1 209 ? -17.855 13.088 8.348 1.00 82.75 209 GLN A O 1
ATOM 1636 N N . ALA A 1 210 ? -15.788 12.445 7.734 1.00 76.81 210 ALA A N 1
ATOM 1637 C CA . ALA A 1 210 ? -16.229 11.398 6.819 1.00 76.81 210 ALA A CA 1
ATOM 1638 C C . ALA A 1 210 ? -16.994 10.283 7.552 1.00 76.81 210 ALA A C 1
ATOM 1640 O O . ALA A 1 210 ? -18.005 9.802 7.035 1.00 76.81 210 ALA A O 1
ATOM 1641 N N . ALA A 1 211 ? -16.577 9.904 8.766 1.00 76.81 211 ALA A N 1
ATOM 1642 C CA . ALA A 1 211 ? -17.297 8.960 9.614 1.00 76.81 211 ALA A CA 1
ATOM 1643 C C . ALA A 1 211 ? -18.660 9.521 10.022 1.00 76.81 211 ALA A C 1
ATOM 1645 O O . ALA A 1 211 ? -19.670 8.857 9.798 1.00 76.81 211 ALA A O 1
ATOM 1646 N N . LYS A 1 212 ? -18.716 10.755 10.547 1.00 78.25 212 LYS A N 1
ATOM 1647 C CA . LYS A 1 212 ? -19.982 11.409 10.921 1.00 78.25 212 LYS A CA 1
ATOM 1648 C C . LYS A 1 212 ? -20.955 11.442 9.747 1.00 78.25 212 LYS A C 1
ATOM 1650 O O . LYS A 1 212 ? -22.064 10.943 9.886 1.00 78.25 212 LYS A O 1
ATOM 1655 N N . LYS A 1 213 ? -20.541 11.924 8.573 1.00 72.38 213 LYS A N 1
ATOM 1656 C CA . LYS A 1 213 ? -21.407 12.014 7.384 1.00 72.38 213 LYS A CA 1
ATOM 1657 C C . LYS A 1 213 ? -21.936 10.644 6.933 1.00 72.38 213 LYS A C 1
ATOM 1659 O O . LYS A 1 213 ? -23.137 10.485 6.723 1.00 72.38 213 LYS A O 1
ATOM 1664 N N . ASN A 1 214 ? -21.075 9.627 6.874 1.00 64.94 214 ASN A N 1
ATOM 1665 C CA . ASN A 1 214 ? -21.461 8.274 6.458 1.00 64.94 214 ASN A CA 1
ATOM 1666 C C . ASN A 1 214 ? -22.318 7.523 7.495 1.00 64.94 214 ASN A C 1
ATOM 1668 O O . ASN A 1 214 ? -23.216 6.766 7.122 1.00 64.94 214 ASN A O 1
ATOM 1672 N N . LEU A 1 215 ? -22.089 7.746 8.791 1.00 62.34 215 LEU A N 1
ATOM 1673 C CA . LEU A 1 215 ? -22.902 7.177 9.870 1.00 62.34 215 LEU A CA 1
ATOM 1674 C C . LEU A 1 215 ? -24.247 7.916 10.011 1.00 62.34 215 LEU A C 1
ATOM 1676 O O . LEU A 1 215 ? -25.277 7.270 10.187 1.00 62.34 215 LEU A O 1
ATOM 1680 N N . MET A 1 216 ? -24.282 9.239 9.829 1.00 45.34 216 MET A N 1
ATOM 1681 C CA . MET A 1 216 ? -25.521 10.034 9.802 1.00 45.34 216 MET A CA 1
ATOM 1682 C C . MET A 1 216 ? -26.390 9.706 8.575 1.00 45.34 216 MET A C 1
ATOM 1684 O O . MET A 1 216 ? -27.612 9.662 8.692 1.00 45.34 216 MET A O 1
ATOM 1688 N N . ASN A 1 217 ? -25.790 9.337 7.437 1.00 47.28 217 ASN A N 1
ATOM 1689 C CA . ASN A 1 217 ? -26.517 8.794 6.279 1.00 47.28 217 ASN A CA 1
ATOM 1690 C C . ASN A 1 217 ? -27.166 7.413 6.532 1.00 47.28 217 ASN A C 1
ATOM 1692 O O . ASN A 1 217 ? -28.003 6.979 5.738 1.00 47.28 217 ASN A O 1
ATOM 1696 N N . LYS A 1 218 ? -26.836 6.714 7.633 1.00 43.53 218 LYS A N 1
ATOM 1697 C CA . LYS A 1 218 ? -27.632 5.564 8.108 1.00 43.53 218 LYS A CA 1
ATOM 1698 C C . LYS A 1 218 ? -28.848 6.008 8.926 1.00 43.53 218 LYS A C 1
ATOM 1700 O O . LYS A 1 218 ? -29.891 5.370 8.823 1.00 43.53 218 LYS A O 1
ATOM 1705 N N . ALA A 1 219 ? -28.737 7.102 9.681 1.00 37.91 219 ALA A N 1
ATOM 1706 C CA . ALA A 1 219 ? -29.828 7.636 10.497 1.00 37.91 219 ALA A CA 1
ATOM 1707 C C . ALA A 1 219 ? -30.961 8.260 9.660 1.00 37.91 219 ALA A C 1
ATOM 1709 O O . ALA A 1 219 ? -32.101 8.259 10.099 1.00 37.91 219 ALA A O 1
ATOM 1710 N N . SER A 1 220 ? -30.702 8.724 8.433 1.00 35.09 220 SER A N 1
ATOM 1711 C CA . SER A 1 220 ? -31.730 9.320 7.558 1.00 35.09 220 SER A CA 1
ATOM 1712 C C . SER A 1 220 ? -32.695 8.322 6.889 1.00 35.09 220 SER A C 1
ATOM 1714 O O . SER A 1 220 ? -33.637 8.750 6.228 1.00 35.09 220 SER A O 1
ATOM 1716 N N . ASN A 1 221 ? -32.509 7.006 7.073 1.00 36.94 221 ASN A N 1
ATOM 1717 C CA . ASN A 1 221 ? -33.439 5.955 6.614 1.00 36.94 221 ASN A CA 1
ATOM 1718 C C . ASN A 1 221 ? -34.215 5.264 7.757 1.00 36.94 221 ASN A C 1
ATOM 1720 O O . ASN A 1 221 ? -34.889 4.258 7.538 1.00 36.94 221 ASN A O 1
ATOM 1724 N N . THR A 1 222 ? -34.150 5.808 8.972 1.00 36.44 222 THR A N 1
ATOM 1725 C CA . THR A 1 222 ? -34.962 5.399 10.128 1.00 36.44 222 THR A CA 1
ATOM 1726 C C . THR A 1 222 ? -35.451 6.656 10.834 1.00 36.44 222 THR A C 1
ATOM 1728 O O . THR A 1 222 ? -34.662 7.569 11.040 1.00 36.44 222 THR A O 1
ATOM 1731 N N . ALA A 1 223 ? -36.736 6.730 11.190 1.00 27.33 223 ALA A N 1
ATOM 1732 C CA . ALA A 1 223 ? -37.294 7.922 11.834 1.00 27.33 223 ALA A CA 1
ATOM 1733 C C . ALA A 1 223 ? -36.493 8.317 13.100 1.00 27.33 223 ALA A C 1
ATOM 1735 O O . ALA A 1 223 ? -36.045 7.426 13.827 1.00 27.33 223 ALA A O 1
ATOM 1736 N N . PRO A 1 224 ? -36.290 9.622 13.359 1.00 31.50 224 PRO A N 1
ATOM 1737 C CA . PRO A 1 224 ? -35.398 10.077 14.417 1.00 31.50 224 PRO A CA 1
ATOM 1738 C C . PRO A 1 224 ? -35.978 9.817 15.811 1.00 31.50 224 PRO A C 1
ATOM 1740 O O . PRO A 1 224 ? -37.180 9.950 16.035 1.00 31.50 224 PRO A O 1
ATOM 1743 N N . LEU A 1 225 ? -35.086 9.531 16.758 1.00 30.34 225 LEU A N 1
ATOM 1744 C CA . LEU A 1 225 ? -35.308 9.704 18.192 1.00 30.34 225 LEU A CA 1
ATOM 1745 C C . LEU A 1 225 ? -34.162 10.579 18.718 1.00 30.34 225 LEU A C 1
ATOM 1747 O O . LEU A 1 225 ? -32.999 10.324 18.399 1.00 30.34 225 LEU A O 1
ATOM 1751 N N . GLU A 1 226 ? -34.499 11.646 19.441 1.00 33.03 226 GLU A N 1
ATOM 1752 C CA . GLU A 1 226 ? -33.543 12.639 19.946 1.00 33.03 226 GLU A CA 1
ATOM 1753 C C . GLU A 1 226 ? -32.867 12.193 21.258 1.00 33.03 226 GLU A C 1
ATOM 1755 O O . GLU A 1 226 ? -33.385 11.350 21.987 1.00 33.03 226 GLU A O 1
ATOM 1760 N N . GLY A 1 227 ? -31.739 12.840 21.585 1.00 31.19 227 GLY A N 1
ATOM 1761 C CA . GLY A 1 227 ? -31.235 12.954 22.960 1.00 31.19 227 GLY A CA 1
ATOM 1762 C C . GLY A 1 227 ? -30.059 12.056 23.354 1.00 31.19 227 GLY A C 1
ATOM 1763 O O . GLY A 1 227 ? -30.257 10.951 23.843 1.00 31.19 227 GLY A O 1
ATOM 1764 N N . GLN A 1 228 ? -28.830 12.575 23.236 1.00 27.02 228 GLN A N 1
ATOM 1765 C CA . GLN A 1 228 ? -27.993 12.996 24.383 1.00 27.02 228 GLN A CA 1
ATOM 1766 C C . GLN A 1 228 ? -26.546 13.293 23.957 1.00 27.02 228 GLN A C 1
ATOM 1768 O O . GLN A 1 228 ? -25.951 12.589 23.141 1.00 27.02 228 GLN A O 1
ATOM 1773 N N . THR A 1 229 ? -25.980 14.354 24.530 1.00 35.31 229 THR A N 1
ATOM 1774 C CA . THR A 1 229 ? -24.542 14.637 24.514 1.00 35.31 229 THR A CA 1
ATOM 1775 C C . THR A 1 229 ? -23.878 13.986 25.722 1.00 35.31 229 THR A C 1
ATOM 1777 O O . THR A 1 229 ? -24.481 13.935 26.787 1.00 35.31 229 THR A O 1
ATOM 1780 N N . ASP A 1 230 ? -22.630 13.541 25.574 1.00 24.80 230 ASP A N 1
ATOM 1781 C CA . ASP A 1 230 ? -21.509 14.143 26.311 1.00 24.80 230 ASP A CA 1
ATOM 1782 C C . ASP A 1 230 ? -20.159 13.582 25.840 1.00 24.80 230 ASP A C 1
ATOM 1784 O O . ASP A 1 230 ? -20.013 12.410 25.494 1.00 24.80 230 ASP A O 1
ATOM 1788 N N . SER A 1 231 ? -19.155 14.458 25.799 1.00 33.03 231 SER A N 1
ATOM 1789 C CA . SER A 1 231 ? -17.747 14.110 25.570 1.00 33.03 231 SER A CA 1
ATOM 1790 C C . SER A 1 231 ? -17.047 13.854 26.904 1.00 33.03 231 SER A C 1
ATOM 1792 O O . SER A 1 231 ? -17.369 14.536 27.878 1.00 33.03 231 SER A O 1
ATOM 1794 N N . PRO A 1 232 ? -15.998 13.017 26.944 1.00 28.56 232 PRO A N 1
ATOM 1795 C CA . PRO A 1 232 ? -14.676 13.653 26.999 1.00 28.56 232 PRO A CA 1
ATOM 1796 C C . PRO A 1 232 ? -13.555 12.816 26.362 1.00 28.56 232 PRO A C 1
ATOM 1798 O O . PRO A 1 232 ? -13.192 11.775 26.897 1.00 28.56 232 PRO A O 1
ATOM 1801 N N . PHE A 1 233 ? -12.906 13.311 25.305 1.00 26.39 233 PHE A N 1
ATOM 1802 C CA . PHE A 1 233 ? -11.522 12.917 25.009 1.00 26.39 233 PHE A CA 1
ATOM 1803 C C . PHE A 1 233 ? -10.734 14.069 24.378 1.00 26.39 233 PHE A C 1
ATOM 1805 O O . PHE A 1 233 ? -11.300 14.925 23.695 1.00 26.39 233 PHE A O 1
ATOM 1812 N N . SER A 1 234 ? -9.438 14.123 24.696 1.00 29.58 234 SER A N 1
ATOM 1813 C CA . SER A 1 234 ? -8.550 15.236 24.349 1.00 29.58 234 SER A CA 1
ATOM 1814 C C . SER A 1 234 ? -8.341 15.372 22.843 1.00 29.58 234 SER A C 1
ATOM 1816 O O . SER A 1 234 ? -8.306 14.383 22.113 1.00 29.58 234 SER A O 1
ATOM 1818 N N . LYS A 1 235 ? -8.131 16.615 22.406 1.00 34.81 235 LYS A N 1
ATOM 1819 C CA . LYS A 1 235 ? -7.569 16.925 21.089 1.00 34.81 235 LYS A CA 1
ATOM 1820 C C . LYS A 1 235 ? -6.068 16.596 21.060 1.00 34.81 235 LYS A C 1
ATOM 1822 O O . LYS A 1 235 ? -5.456 16.427 22.115 1.00 34.81 235 LYS A O 1
ATOM 1827 N N . ASP A 1 236 ? -5.535 16.588 19.840 1.00 31.86 236 ASP A N 1
ATOM 1828 C CA . ASP A 1 236 ? -4.119 16.515 19.454 1.00 31.86 236 ASP A CA 1
ATOM 1829 C C . ASP A 1 236 ? -3.455 15.127 19.561 1.00 31.86 236 ASP A C 1
ATOM 1831 O O . ASP A 1 236 ? -2.880 14.748 20.579 1.00 31.86 236 ASP A O 1
ATOM 1835 N N . SER A 1 237 ? -3.474 14.380 18.449 1.00 25.77 237 SER A N 1
ATOM 1836 C CA . SER A 1 237 ? -2.508 13.315 18.114 1.00 25.77 237 SER A CA 1
ATOM 1837 C C . SER A 1 237 ? -2.600 12.912 16.639 1.00 25.77 237 SER A C 1
ATOM 1839 O O . SER A 1 237 ? -3.573 13.263 15.979 1.00 25.77 237 SER A O 1
ATOM 1841 N N . LYS A 1 238 ? -1.587 12.170 16.152 1.00 30.22 238 LYS A N 1
ATOM 1842 C CA . LYS A 1 238 ? -1.480 11.558 14.809 1.00 30.22 238 LYS A CA 1
ATOM 1843 C C . LYS A 1 238 ? -0.692 10.231 14.862 1.00 30.22 238 LYS A C 1
ATOM 1845 O O . LYS A 1 238 ? 0.200 10.089 15.688 1.00 30.22 238 LYS A O 1
ATOM 1850 N N . GLY A 1 239 ? -0.909 9.256 13.978 1.00 26.11 239 GLY A N 1
ATOM 1851 C CA . GLY A 1 239 ? -2.063 9.141 13.088 1.00 26.11 239 GLY A CA 1
ATOM 1852 C C . GLY A 1 239 ? -2.099 7.876 12.227 1.00 26.11 239 GLY A C 1
ATOM 1853 O O . GLY A 1 239 ? -1.193 7.645 11.427 1.00 26.11 239 GLY A O 1
ATOM 1854 N N . TRP A 1 240 ? -3.127 7.041 12.427 1.00 25.92 240 TRP A N 1
ATOM 1855 C CA . TRP A 1 240 ? -3.299 5.720 11.802 1.00 25.92 240 TRP A CA 1
ATOM 1856 C C . TRP A 1 240 ? -4.775 5.301 11.802 1.00 25.92 240 TRP A C 1
ATOM 1858 O O . TRP A 1 240 ? -5.372 5.156 12.870 1.00 25.92 240 TRP A O 1
ATOM 1868 N N . LEU A 1 241 ? -5.351 5.032 10.622 1.00 30.34 241 LEU A N 1
ATOM 1869 C CA . LEU A 1 241 ? -6.744 4.591 10.533 1.00 30.34 241 LEU A CA 1
ATOM 1870 C C . LEU A 1 241 ? -6.890 3.079 10.768 1.00 30.34 241 LEU A C 1
ATOM 1872 O O . LEU A 1 241 ? -6.307 2.278 10.038 1.00 30.34 241 LEU A O 1
ATOM 1876 N N . MET A 1 242 ? -7.712 2.684 11.740 1.00 30.80 242 MET A N 1
ATOM 1877 C CA . MET A 1 242 ? -7.960 1.281 12.100 1.00 30.80 242 MET A CA 1
ATOM 1878 C C . MET A 1 242 ? -9.460 0.984 12.128 1.00 30.80 242 MET A C 1
ATOM 1880 O O . MET A 1 242 ? -10.121 1.177 13.148 1.00 30.80 242 MET A O 1
ATOM 1884 N N . ALA A 1 243 ? -10.030 0.517 11.015 1.00 29.91 243 ALA A N 1
ATOM 1885 C CA . ALA A 1 243 ? -11.455 0.202 10.989 1.00 29.91 243 ALA A CA 1
ATOM 1886 C C . ALA A 1 243 ? -11.745 -1.172 11.621 1.00 29.91 243 ALA A C 1
ATOM 1888 O O . ALA A 1 243 ? -11.358 -2.196 11.058 1.00 29.91 243 ALA A O 1
ATOM 1889 N N . TYR A 1 244 ? -12.451 -1.187 12.759 1.00 35.06 244 TYR A N 1
ATOM 1890 C CA . TYR A 1 244 ? -13.028 -2.399 13.362 1.00 35.06 244 TYR A CA 1
ATOM 1891 C C . TYR A 1 244 ? -14.465 -2.602 12.850 1.00 35.06 244 TYR A C 1
ATOM 1893 O O . TYR A 1 244 ? -15.207 -1.637 12.642 1.00 35.06 244 TYR A O 1
ATOM 1901 N N . PHE A 1 245 ? -14.904 -3.862 12.764 1.00 31.77 245 PHE A N 1
ATOM 1902 C CA . PHE A 1 245 ? -16.304 -4.216 12.504 1.00 31.77 245 PHE A CA 1
ATOM 1903 C C . PHE A 1 245 ? -16.919 -5.014 13.652 1.00 31.77 245 PHE A C 1
ATOM 1905 O O . PHE A 1 245 ? -16.249 -5.828 14.287 1.00 31.77 245 PHE A O 1
ATOM 1912 N N . PHE A 1 246 ? -18.221 -4.826 13.863 1.00 25.30 246 PHE A N 1
ATOM 1913 C CA . PHE A 1 246 ? -19.045 -5.688 14.710 1.00 25.30 246 PHE A CA 1
ATOM 1914 C C . PHE A 1 246 ? -20.342 -6.038 13.967 1.00 25.30 246 PHE A C 1
ATOM 1916 O O . PHE A 1 246 ? -20.964 -5.178 13.341 1.00 25.30 246 PHE A O 1
ATOM 1923 N N . LEU A 1 247 ? -20.757 -7.303 14.034 1.00 22.98 247 LEU A N 1
ATOM 1924 C CA . LEU A 1 247 ? -22.067 -7.763 13.564 1.00 22.98 247 LEU A CA 1
ATOM 1925 C C . LEU A 1 247 ? -22.987 -7.930 14.783 1.00 22.98 247 LEU A C 1
ATOM 1927 O O . LEU A 1 247 ? -22.768 -8.866 15.554 1.00 22.98 247 LEU A O 1
ATOM 1931 N N . PRO A 1 248 ? -23.984 -7.051 14.995 1.00 22.81 248 PRO A N 1
ATOM 1932 C CA . PRO A 1 248 ? -24.922 -7.192 16.097 1.00 22.81 248 PRO A CA 1
ATOM 1933 C C . PRO A 1 248 ? -26.071 -8.140 15.730 1.00 22.81 248 PRO A C 1
ATOM 1935 O O . PRO A 1 248 ? -26.763 -7.951 14.728 1.00 22.81 248 PRO A O 1
ATOM 1938 N N . SER A 1 249 ? -26.317 -9.123 16.595 1.00 23.52 249 SER A N 1
ATOM 1939 C CA . SER A 1 249 ? -27.641 -9.743 16.736 1.00 23.52 249 SER A CA 1
ATOM 1940 C C . SER A 1 249 ? -28.641 -8.705 17.287 1.00 23.52 249 SER A C 1
ATOM 1942 O O . SER A 1 249 ? -28.213 -7.763 17.960 1.00 23.52 249 SER A O 1
ATOM 1944 N N . PRO A 1 250 ? -29.952 -8.819 17.004 1.00 21.23 250 PRO A N 1
ATOM 1945 C CA . PRO A 1 250 ? -30.919 -7.773 17.341 1.00 21.23 250 PRO A CA 1
ATOM 1946 C C . PRO A 1 250 ? -31.155 -7.652 18.862 1.00 21.23 250 PRO A C 1
ATOM 1948 O O . PRO A 1 250 ? -31.308 -8.683 19.518 1.00 21.23 250 PRO A O 1
ATOM 1951 N N . PRO A 1 251 ? -31.224 -6.429 19.424 1.00 25.42 251 PRO A N 1
ATOM 1952 C CA . PRO A 1 251 ? -31.567 -6.205 20.826 1.00 25.42 251 PRO A CA 1
ATOM 1953 C C . PRO A 1 251 ? -33.074 -5.995 21.043 1.00 25.42 251 PRO A C 1
ATOM 1955 O O . PRO A 1 251 ? -33.785 -5.480 20.177 1.00 25.42 251 PRO A O 1
ATOM 1958 N N . GLU A 1 252 ? -33.539 -6.348 22.240 1.00 22.88 252 GLU A N 1
ATOM 1959 C CA . GLU A 1 252 ? -34.891 -6.058 22.718 1.00 22.88 252 GLU A CA 1
ATOM 1960 C C . GLU A 1 252 ? -35.030 -4.620 23.270 1.00 22.88 252 GLU A C 1
ATOM 1962 O O . GLU A 1 252 ? -34.066 -3.911 23.552 1.00 22.88 252 GLU A O 1
ATOM 1967 N N . PHE A 1 253 ? -36.288 -4.204 23.382 1.00 21.12 253 PHE A N 1
ATOM 1968 C CA . PHE A 1 253 ? -36.835 -2.907 23.797 1.00 21.12 253 PHE A CA 1
ATOM 1969 C C . PHE A 1 253 ? -36.320 -2.316 25.139 1.00 21.12 253 PHE A C 1
ATOM 1971 O O . PHE A 1 253 ? -36.423 -2.994 26.156 1.00 21.12 253 PHE A O 1
ATOM 1978 N N . LEU A 1 254 ? -35.962 -1.011 25.187 1.00 22.20 254 LEU A N 1
ATOM 1979 C CA . LEU A 1 254 ? -36.761 0.074 25.838 1.00 22.20 254 LEU A CA 1
ATOM 1980 C C . LEU A 1 254 ? -36.044 1.448 26.009 1.00 22.20 254 LEU A C 1
ATOM 1982 O O . LEU A 1 254 ? -35.159 1.611 26.836 1.00 22.20 254 LEU A O 1
ATOM 1986 N N . SER A 1 255 ? -36.592 2.458 25.317 1.00 23.16 255 SER A N 1
ATOM 1987 C CA . SER A 1 255 ? -36.977 3.813 25.789 1.00 23.16 255 SER A CA 1
ATOM 1988 C C . SER A 1 255 ? -36.046 4.846 26.479 1.00 23.16 255 SER A C 1
ATOM 1990 O O . SER A 1 255 ? -35.602 4.655 27.604 1.00 23.16 255 SER A O 1
ATOM 1992 N N . ARG A 1 256 ? -36.166 6.072 25.912 1.00 22.97 256 ARG A N 1
ATOM 1993 C CA . ARG A 1 256 ? -36.273 7.439 26.510 1.00 22.97 256 ARG A CA 1
ATOM 1994 C C . ARG A 1 256 ? -35.004 8.281 26.741 1.00 22.97 256 ARG A C 1
ATOM 1996 O O . ARG A 1 256 ? -34.238 7.989 27.649 1.00 22.97 256 ARG A O 1
ATOM 2003 N N . GLY A 1 257 ? -34.983 9.474 26.120 1.00 22.98 257 GLY A N 1
ATOM 2004 C CA . GLY A 1 257 ? -34.547 10.692 26.823 1.00 22.98 257 GLY A CA 1
ATOM 2005 C C . GLY A 1 257 ? -33.947 11.843 26.002 1.00 22.98 257 GLY A C 1
ATOM 2006 O O . GLY A 1 257 ? -32.759 12.104 26.161 1.00 22.98 257 GLY A O 1
ATOM 2007 N N . ASP A 1 258 ? -34.774 12.567 25.236 1.00 22.89 258 ASP A N 1
ATOM 2008 C CA . ASP A 1 258 ? -34.534 13.890 24.608 1.00 22.89 258 ASP A CA 1
ATOM 2009 C C . ASP A 1 258 ? -33.551 14.804 25.400 1.00 22.89 258 ASP A C 1
ATOM 2011 O O . ASP A 1 258 ? -33.582 14.844 26.630 1.00 22.89 258 ASP A O 1
ATOM 2015 N N . SER A 1 259 ? -32.708 15.657 24.795 1.00 24.86 259 SER A N 1
ATOM 2016 C CA . SER A 1 259 ? -33.132 16.975 24.261 1.00 24.8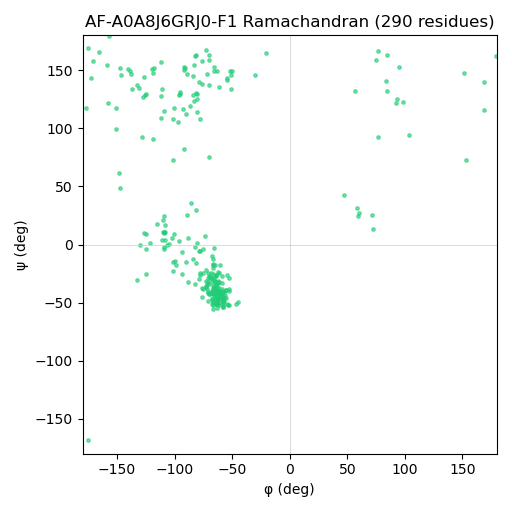6 259 SER A CA 1
ATOM 2017 C C . SER A 1 259 ? -32.004 17.732 23.508 1.00 24.86 259 SER A C 1
ATOM 2019 O O . SER A 1 259 ? -30.832 17.370 23.586 1.00 24.86 259 SER A O 1
ATOM 2021 N N . GLN A 1 260 ? -32.378 18.815 22.810 1.00 23.70 260 GLN A N 1
ATOM 2022 C CA . GLN A 1 260 ? -31.579 19.748 21.971 1.00 23.70 260 GLN A CA 1
ATOM 2023 C C . GLN A 1 260 ? -30.620 20.666 22.797 1.00 23.70 260 GLN A C 1
ATOM 2025 O O . GLN A 1 260 ? -30.836 20.824 23.993 1.00 23.70 260 GLN A O 1
ATOM 2030 N N . CYS A 1 261 ? -29.579 21.355 22.272 1.00 21.11 261 CYS A N 1
ATOM 2031 C CA . CYS A 1 261 ? -29.678 22.507 21.344 1.00 21.11 261 CYS A CA 1
ATOM 2032 C C . CYS A 1 261 ? -28.310 23.135 20.896 1.00 21.11 261 CYS A C 1
ATOM 2034 O O . CYS A 1 261 ? -27.286 22.952 21.544 1.00 21.11 261 CYS A O 1
ATOM 2036 N N . ASN A 1 262 ? -28.369 23.912 19.798 1.00 23.89 262 ASN A N 1
ATOM 2037 C CA . ASN A 1 262 ? -27.521 24.995 19.211 1.00 23.89 262 ASN A CA 1
ATOM 2038 C C . ASN A 1 262 ? -26.507 25.795 20.111 1.00 23.89 262 ASN A C 1
ATOM 2040 O O . ASN A 1 262 ? -26.672 25.813 21.322 1.00 23.89 262 ASN A O 1
ATOM 2044 N N . THR A 1 263 ? -25.488 26.579 19.656 1.00 25.94 263 THR A N 1
ATOM 2045 C CA . THR A 1 263 ? -25.073 27.131 18.321 1.00 25.94 263 THR A CA 1
ATOM 2046 C C . THR A 1 263 ? -23.664 27.815 18.299 1.00 25.94 263 THR A C 1
ATOM 2048 O O . THR A 1 263 ? -23.278 28.447 19.274 1.00 25.94 263 THR A O 1
ATOM 2051 N N . SER A 1 264 ? -23.050 27.908 17.098 1.00 25.59 264 SER A N 1
ATOM 2052 C CA . SER A 1 264 ? -22.357 29.091 16.477 1.00 25.59 264 SER A CA 1
ATOM 2053 C C . SER A 1 264 ? -20.876 29.539 16.716 1.00 25.59 264 SER A C 1
ATOM 2055 O O . SER A 1 264 ? -20.463 29.842 17.826 1.00 25.59 264 SER A O 1
ATOM 2057 N N . ASN A 1 265 ? -20.210 29.795 15.563 1.00 26.06 265 ASN A N 1
ATOM 2058 C CA . ASN A 1 265 ? -19.407 30.976 15.118 1.00 26.06 265 ASN A CA 1
ATOM 2059 C C . ASN A 1 265 ? -17.904 31.251 15.440 1.00 26.06 265 ASN A C 1
ATOM 2061 O O . ASN A 1 265 ? -17.446 31.164 16.570 1.00 26.06 265 ASN A O 1
ATOM 2065 N N . GLY A 1 266 ? -17.209 31.777 14.399 1.00 23.69 266 GLY A N 1
ATOM 2066 C CA . GLY A 1 266 ? -15.856 32.403 14.376 1.00 23.69 266 GLY A CA 1
ATOM 2067 C C . GLY A 1 266 ? -14.739 31.446 13.909 1.00 23.69 266 GLY A C 1
ATOM 2068 O O . GLY A 1 266 ? -14.624 30.371 14.473 1.00 23.69 266 GLY A O 1
ATOM 2069 N N . GLY A 1 267 ? -13.915 31.666 12.867 1.00 23.59 267 GLY A N 1
ATOM 2070 C CA . GLY A 1 267 ? -13.236 32.886 12.368 1.00 23.59 267 GLY A CA 1
ATOM 2071 C C . GLY A 1 267 ? -11.817 32.963 12.982 1.00 23.59 267 GLY A C 1
ATOM 2072 O O . GLY A 1 267 ? -11.722 32.898 14.198 1.00 23.59 267 GLY A O 1
ATOM 2073 N N . SER A 1 268 ? -10.668 33.071 12.292 1.00 25.17 268 SER A N 1
ATOM 2074 C CA . SER A 1 268 ? -10.338 33.410 10.892 1.00 25.17 268 SER A CA 1
ATOM 2075 C C . SER A 1 268 ? -8.952 32.857 10.457 1.00 25.17 268 SER A C 1
ATOM 2077 O O . SER A 1 268 ? -8.236 32.238 11.236 1.00 25.17 268 SER A O 1
ATOM 2079 N N . GLN A 1 269 ? -8.584 33.108 9.194 1.00 26.38 269 GLN A N 1
ATOM 2080 C CA . GLN A 1 269 ? -7.372 32.684 8.464 1.00 26.38 269 GLN A CA 1
ATOM 2081 C C . GLN A 1 269 ? -6.003 32.964 9.131 1.00 26.38 269 GLN A C 1
ATOM 2083 O O . GLN A 1 269 ? -5.787 34.046 9.679 1.00 26.38 269 GLN A O 1
ATOM 2088 N N . LYS A 1 270 ? -5.013 32.094 8.858 1.00 23.91 270 LYS A N 1
ATOM 2089 C CA . LYS A 1 270 ? -3.629 32.483 8.491 1.00 23.91 270 LYS A CA 1
ATOM 2090 C C . LYS A 1 270 ? -2.896 31.347 7.756 1.00 23.91 270 LYS A C 1
ATOM 2092 O O . LYS A 1 270 ? -3.268 30.188 7.890 1.00 23.91 270 LYS A O 1
ATOM 2097 N N . ALA A 1 271 ? -1.898 31.696 6.943 1.00 26.38 271 ALA A N 1
ATOM 2098 C CA . ALA A 1 271 ? -1.191 30.791 6.027 1.00 26.38 271 ALA A CA 1
ATOM 2099 C C . ALA A 1 271 ? 0.268 30.542 6.450 1.00 26.38 271 ALA A C 1
ATOM 2101 O O . ALA A 1 271 ? 0.832 31.418 7.102 1.00 26.38 271 ALA A O 1
ATOM 2102 N N . MET A 1 272 ? 0.863 29.418 6.004 1.00 23.00 272 MET A N 1
ATOM 2103 C CA . MET A 1 272 ? 2.259 29.236 5.517 1.00 23.00 272 MET A CA 1
ATOM 2104 C C . MET A 1 272 ? 2.808 27.811 5.751 1.00 23.00 272 MET A C 1
ATOM 2106 O O . MET A 1 272 ? 2.587 27.229 6.804 1.00 23.00 272 MET A O 1
ATOM 2110 N N . GLY A 1 273 ? 3.668 27.350 4.831 1.00 25.58 273 GLY A N 1
ATOM 2111 C CA . GLY A 1 273 ? 4.813 26.480 5.161 1.00 25.58 273 GLY A CA 1
ATOM 2112 C C . GLY A 1 273 ? 4.628 24.954 5.022 1.00 25.58 273 GLY A C 1
ATOM 2113 O O . GLY A 1 273 ? 3.509 24.455 5.120 1.00 25.58 273 GLY A O 1
ATOM 2114 N N . PRO A 1 274 ? 5.718 24.198 4.758 1.00 28.78 274 PRO A N 1
ATOM 2115 C CA . PRO A 1 274 ? 5.657 22.771 4.426 1.00 28.78 274 PRO A CA 1
ATOM 2116 C C . PRO A 1 274 ? 5.462 21.856 5.650 1.00 28.78 274 PRO A C 1
ATOM 2118 O O . PRO A 1 274 ? 6.065 22.036 6.708 1.00 28.78 274 PRO A O 1
ATOM 2121 N N . ALA A 1 275 ? 4.632 20.827 5.477 1.00 31.53 275 ALA A N 1
ATOM 2122 C CA . ALA A 1 275 ? 3.910 20.138 6.550 1.00 31.53 275 ALA A CA 1
ATOM 2123 C C . ALA A 1 275 ? 4.661 19.000 7.288 1.00 31.53 275 ALA A C 1
ATOM 2125 O O . ALA A 1 275 ? 4.035 18.012 7.655 1.00 31.53 275 ALA A O 1
ATOM 2126 N N . TRP A 1 276 ? 5.979 19.110 7.502 1.00 28.97 276 TRP A N 1
ATOM 2127 C CA . TRP A 1 276 ? 6.802 18.005 8.048 1.00 28.97 276 TRP A CA 1
ATOM 2128 C C . TRP A 1 276 ? 7.555 18.306 9.359 1.00 28.97 276 TRP A C 1
ATOM 2130 O O . TRP A 1 276 ? 8.264 17.441 9.865 1.00 28.97 276 TRP A O 1
ATOM 2140 N N . SER A 1 277 ? 7.409 19.504 9.941 1.00 25.73 277 SER A N 1
ATOM 2141 C CA . SER A 1 277 ? 8.199 19.922 11.119 1.00 25.73 277 SER A CA 1
ATOM 2142 C C . SER A 1 277 ? 7.420 20.061 12.439 1.00 25.73 277 SER A C 1
ATOM 2144 O O . SER A 1 277 ? 8.011 20.491 13.426 1.00 25.73 277 SER A O 1
ATOM 2146 N N . CYS A 1 278 ? 6.124 19.730 12.490 1.00 25.06 278 CYS A N 1
ATOM 2147 C CA . CYS A 1 278 ? 5.297 19.930 13.696 1.00 25.06 278 CYS A CA 1
ATOM 2148 C C . CYS A 1 278 ? 5.110 18.680 14.574 1.00 25.06 278 CYS A C 1
ATOM 2150 O O . CYS A 1 278 ? 4.745 18.811 15.738 1.00 25.06 278 CYS A O 1
ATOM 2152 N N . ASP A 1 279 ? 5.369 17.478 14.059 1.00 32.31 279 ASP A N 1
ATOM 2153 C CA . ASP A 1 279 ? 4.870 16.234 14.668 1.00 32.31 279 ASP A CA 1
ATOM 2154 C C . ASP A 1 279 ? 5.808 15.609 15.723 1.00 32.31 279 ASP A C 1
ATOM 2156 O O . ASP A 1 279 ? 5.773 14.398 15.935 1.00 32.31 279 ASP A O 1
ATOM 2160 N N . PHE A 1 280 ? 6.668 16.403 16.383 1.00 30.78 280 PHE A N 1
ATOM 2161 C CA . PHE A 1 280 ? 7.647 15.867 17.347 1.00 30.78 280 PHE A CA 1
ATOM 2162 C C . PHE A 1 280 ? 7.728 16.541 18.733 1.00 30.78 280 PHE A C 1
ATOM 2164 O O . PHE A 1 280 ? 8.495 16.081 19.573 1.00 30.78 280 PHE A O 1
ATOM 2171 N N . GLU A 1 281 ? 6.938 17.578 19.038 1.00 25.11 281 GLU A N 1
ATOM 2172 C CA . GLU A 1 281 ? 7.073 18.309 20.322 1.00 25.11 281 GLU A CA 1
ATOM 2173 C C . GLU A 1 281 ? 5.958 18.037 21.359 1.00 25.11 281 GLU A C 1
ATOM 2175 O O . GLU A 1 281 ? 6.015 18.556 22.467 1.00 25.11 281 GLU A O 1
ATOM 2180 N N . GLN A 1 282 ? 4.964 17.188 21.051 1.00 27.92 282 GLN A N 1
ATOM 2181 C CA . GLN A 1 282 ? 3.811 16.919 21.940 1.00 27.92 282 GLN A CA 1
ATOM 2182 C C . GLN A 1 282 ? 3.781 15.525 22.605 1.00 27.92 282 GLN A C 1
ATOM 2184 O O . GLN A 1 282 ? 2.903 15.257 23.421 1.00 27.92 282 GLN A O 1
ATOM 2189 N N . ALA A 1 283 ? 4.741 14.634 22.334 1.00 25.73 283 ALA A N 1
ATOM 2190 C CA . ALA A 1 283 ? 4.698 13.237 22.798 1.00 25.73 283 ALA A CA 1
ATOM 2191 C C . ALA A 1 283 ? 4.982 13.009 24.308 1.00 25.73 283 ALA A C 1
ATOM 2193 O O . ALA A 1 283 ? 5.110 11.867 24.734 1.00 25.73 283 ALA A O 1
ATOM 2194 N N . GLN A 1 284 ? 5.095 14.055 25.140 1.00 27.39 284 GLN A N 1
ATOM 2195 C CA . GLN A 1 284 ? 5.565 13.939 26.534 1.00 27.39 284 GLN A CA 1
ATOM 2196 C C . GLN A 1 284 ? 4.480 13.943 27.631 1.00 27.39 284 GLN A C 1
ATOM 2198 O O . GLN A 1 284 ? 4.825 14.060 28.809 1.00 27.39 284 GLN A O 1
ATOM 2203 N N . THR A 1 285 ? 3.174 13.867 27.331 1.00 29.05 285 THR A N 1
ATOM 2204 C CA . THR A 1 285 ? 2.160 14.039 28.404 1.00 29.05 285 THR A CA 1
ATOM 2205 C C . THR A 1 285 ? 0.845 13.262 28.243 1.00 29.05 285 THR A C 1
ATOM 2207 O O . THR A 1 285 ? -0.232 13.853 28.270 1.00 29.05 285 THR A O 1
ATOM 2210 N N . THR A 1 286 ? 0.874 11.922 28.202 1.00 24.84 286 THR A N 1
ATOM 2211 C CA . THR A 1 286 ? -0.263 11.132 28.737 1.00 24.84 286 THR A CA 1
ATOM 2212 C C . THR A 1 286 ? 0.143 9.750 29.269 1.00 24.84 286 THR A C 1
ATOM 2214 O O . THR A 1 286 ? 0.233 8.779 28.524 1.00 24.84 286 THR A O 1
ATOM 2217 N N . THR A 1 287 ? 0.303 9.612 30.587 1.00 26.17 287 THR A N 1
ATOM 2218 C CA . THR A 1 287 ? 0.265 8.297 31.251 1.00 26.17 287 THR A CA 1
ATOM 2219 C C . THR A 1 287 ? -1.186 7.835 31.393 1.00 26.17 287 THR A C 1
ATOM 2221 O O . THR A 1 287 ? -1.915 8.376 32.224 1.00 26.17 287 THR A O 1
ATOM 2224 N N . LEU A 1 288 ? -1.608 6.833 30.615 1.00 25.44 288 LEU A N 1
ATOM 2225 C CA . LEU A 1 288 ? -2.925 6.203 30.768 1.00 25.44 288 LEU A CA 1
ATOM 2226 C C . LEU A 1 288 ? -2.851 5.025 31.746 1.00 25.44 288 LEU A C 1
ATOM 2228 O O . LEU A 1 288 ? -2.253 3.989 31.456 1.00 25.44 288 LEU A O 1
ATOM 2232 N N . SER A 1 289 ? -3.488 5.187 32.902 1.00 21.83 289 SER A N 1
ATOM 2233 C CA . SER A 1 289 ? -3.774 4.105 33.839 1.00 21.83 289 SER A CA 1
ATOM 2234 C C . SER A 1 289 ? -5.023 3.334 33.404 1.00 21.83 289 SER A C 1
ATOM 2236 O O . SER A 1 289 ? -6.077 3.919 33.158 1.00 21.83 289 SER A O 1
ATOM 2238 N N . PHE A 1 290 ? -4.922 2.006 33.359 1.00 22.75 290 PHE A N 1
ATOM 2239 C CA . PHE A 1 290 ? -6.076 1.119 33.227 1.00 22.75 290 PHE A CA 1
ATOM 2240 C C . PHE A 1 290 ? -6.512 0.636 34.623 1.00 22.75 290 PHE A C 1
ATOM 2242 O O . PHE A 1 290 ? -5.650 0.195 35.389 1.00 22.75 290 PHE A O 1
ATOM 2249 N N . PRO A 1 291 ? -7.809 0.706 34.982 1.00 23.00 291 PRO A N 1
ATOM 2250 C CA . PRO A 1 291 ? -8.350 -0.060 36.103 1.00 23.00 291 PRO A CA 1
ATOM 2251 C C . PRO A 1 291 ? -8.388 -1.570 35.757 1.00 23.00 291 PRO A C 1
ATOM 2253 O O . PRO A 1 291 ? -8.326 -1.909 34.572 1.00 23.00 291 PRO A O 1
ATOM 2256 N N . PRO A 1 292 ? -8.429 -2.457 36.772 1.00 32.72 292 PRO A N 1
ATOM 2257 C CA . PRO A 1 292 ? -8.242 -3.906 36.616 1.00 32.72 292 PRO A CA 1
ATOM 2258 C C . PRO A 1 292 ? -9.409 -4.643 35.940 1.00 32.72 292 PRO A C 1
ATOM 2260 O O . PRO A 1 292 ? -10.564 -4.180 36.076 1.00 32.72 292 PRO A O 1
#